Protein AF-A0A6A1K4Y4-F1 (afdb_monomer_lite)

Foldseek 3Di:
DDPPPPDDPDPPLLVLCCVQFRPVLSVLLVPFPDPVLNVLSSVLSVLSVVLVVLVVVVVVQCVVFPFDWDADPNDIDTFGFGDDPNDTCGPPPDPSVLVSLLSLLVSLLSLQCPDPDDDDPVNQCVVVDPDPDDDPVRVVVSVVVCCVVPVSLVSLLCLQQPQDDPVLLVVCLVFKFFDDPDQQQKDFLVRLVVSVVVSVPDDSNVSSSSVSNLSVVLNVPDDPVSSVASDADCDSDDRMDGGGHRMHGHNPDDVSVSSSSSSNSSSVVSSD

Secondary structure (DSSP, 8-state):
-----S--PPP-HHHHIIIII-HHHHHHHHT---HHHHHHHHHHHHHHHHHHHHHHHHHHHHHHSPPEEEEETTEEEEE---EETTEE-TT----HHHHHHHHHHHHHHHTT-S-S-PPPHHHHHHHH--SS---HHHHHHHHHHHHHHH-HHHHHHHIIIIIS-HHHHHHHHHHEEE--SS----EEHHHHHHHHHHHHTS-HHHHHHHHHHHHHHHHHT-STTTGGGTSPB--SSSSEE-TT-SEEE-TT--HHHHHHHHHHHHHHHHH-

Radius of gyration: 21.99 Å; chains: 1; bounding box: 65×51×57 Å

Structure (mmCIF, N/CA/C/O backbone):
data_AF-A0A6A1K4Y4-F1
#
_entry.id   AF-A0A6A1K4Y4-F1
#
loop_
_atom_site.group_PDB
_atom_site.id
_atom_site.type_symbol
_atom_site.label_atom_id
_atom_site.label_alt_id
_atom_site.label_comp_id
_atom_site.label_asym_id
_atom_site.label_entity_id
_atom_site.label_seq_id
_atom_site.pdbx_PDB_ins_code
_atom_site.Cartn_x
_atom_site.Cartn_y
_atom_site.Cartn_z
_atom_site.occupancy
_atom_site.B_iso_or_equiv
_atom_site.auth_seq_id
_atom_site.auth_comp_id
_atom_site.auth_asym_id
_atom_site.auth_atom_id
_atom_site.pdbx_PDB_model_num
ATOM 1 N N . MET A 1 1 ? -17.924 -29.728 -5.922 1.00 36.66 1 MET A N 1
ATOM 2 C CA . MET A 1 1 ? -16.722 -30.079 -6.710 1.00 36.66 1 MET A CA 1
ATOM 3 C C . MET A 1 1 ? -16.395 -28.882 -7.590 1.00 36.66 1 MET A C 1
ATOM 5 O O . MET A 1 1 ? -17.186 -28.575 -8.475 1.00 36.66 1 MET A O 1
ATOM 9 N N . TRP A 1 2 ? -15.325 -28.140 -7.282 1.00 45.28 2 TRP A N 1
ATOM 10 C CA . TRP A 1 2 ? -14.883 -27.027 -8.127 1.00 45.28 2 TRP A CA 1
ATOM 11 C C . TRP A 1 2 ? -14.472 -27.599 -9.483 1.00 45.28 2 TRP A C 1
ATOM 13 O O . TRP A 1 2 ? -13.549 -28.407 -9.561 1.00 45.28 2 TRP A O 1
ATOM 23 N N . LYS A 1 3 ? -15.191 -27.228 -10.544 1.00 47.25 3 LYS A N 1
ATOM 24 C CA . LYS A 1 3 ? -14.724 -27.479 -11.904 1.00 47.25 3 LYS A CA 1
ATOM 25 C C . LYS A 1 3 ? -13.627 -26.459 -12.148 1.00 47.25 3 LYS A C 1
ATOM 27 O O . LYS A 1 3 ? -13.930 -25.287 -12.346 1.00 47.25 3 LYS A O 1
ATOM 32 N N . ILE A 1 4 ? -12.372 -26.893 -12.057 1.00 51.09 4 ILE A N 1
ATOM 33 C CA . ILE A 1 4 ? -11.257 -26.088 -12.551 1.00 51.09 4 ILE A CA 1
ATOM 34 C C . ILE A 1 4 ? -11.590 -25.812 -14.021 1.00 51.09 4 ILE A C 1
ATOM 36 O O . ILE A 1 4 ? -11.812 -26.773 -14.764 1.00 51.09 4 ILE A O 1
ATOM 40 N N . PRO A 1 5 ? -11.759 -24.546 -14.427 1.00 54.75 5 PRO A N 1
ATOM 41 C CA . PRO A 1 5 ? -12.116 -24.247 -15.799 1.00 54.75 5 PRO A CA 1
ATOM 42 C C . PRO A 1 5 ? -11.031 -24.801 -16.724 1.00 54.75 5 PRO A C 1
ATOM 44 O O . PRO A 1 5 ? -9.840 -24.640 -16.465 1.00 54.75 5 PRO A O 1
ATOM 47 N N . ASN A 1 6 ? -11.452 -25.461 -17.806 1.00 53.12 6 ASN A N 1
ATOM 48 C CA . ASN A 1 6 ? -10.535 -26.057 -18.785 1.00 53.12 6 ASN A CA 1
ATOM 49 C C . ASN A 1 6 ? -9.633 -25.005 -19.457 1.00 53.12 6 ASN A C 1
ATOM 51 O O . ASN A 1 6 ? -8.596 -25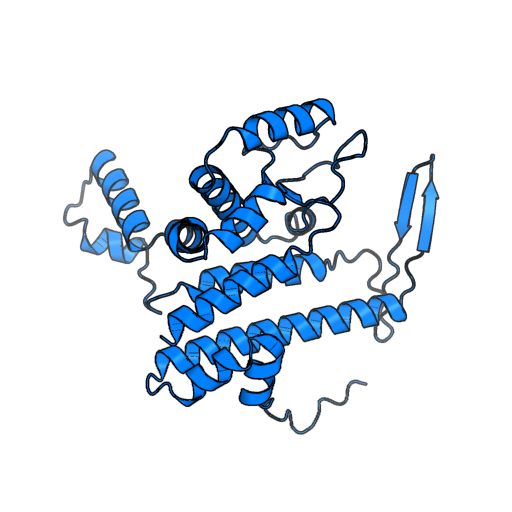.354 -20.010 1.00 53.12 6 ASN A O 1
ATOM 55 N N . PHE A 1 7 ? -10.030 -23.729 -19.394 1.00 48.19 7 PHE A N 1
ATOM 56 C CA . PHE A 1 7 ? -9.275 -22.583 -19.875 1.00 48.19 7 PHE A CA 1
ATOM 57 C C . PHE A 1 7 ? -9.424 -21.432 -18.880 1.00 48.19 7 PHE A C 1
ATOM 59 O O . PHE A 1 7 ? -10.540 -21.011 -18.575 1.00 48.19 7 PHE A O 1
ATOM 66 N N . VAL A 1 8 ? -8.300 -20.917 -18.388 1.00 56.94 8 VAL A N 1
ATOM 67 C CA . VAL A 1 8 ? -8.249 -19.610 -17.732 1.00 56.94 8 VAL A CA 1
ATOM 68 C C . VAL A 1 8 ? -7.992 -18.608 -18.849 1.00 56.94 8 VAL A C 1
ATOM 70 O O . VAL A 1 8 ? -6.911 -18.602 -19.433 1.00 56.94 8 VAL A O 1
ATOM 73 N N . VAL A 1 9 ? -9.007 -17.823 -19.211 1.00 55.84 9 VAL A N 1
ATOM 74 C CA . VAL A 1 9 ? -8.820 -16.716 -20.155 1.00 55.84 9 VAL A CA 1
ATOM 75 C C . VAL A 1 9 ? -7.896 -15.716 -19.473 1.00 55.84 9 VAL A C 1
ATOM 77 O O . VAL A 1 9 ? -8.152 -15.336 -18.332 1.00 55.84 9 VAL A O 1
ATOM 80 N N . THR A 1 10 ? -6.804 -15.334 -20.134 1.00 55.41 10 THR A N 1
ATOM 81 C CA . THR A 1 10 ? -5.959 -14.244 -19.644 1.00 55.41 10 THR A CA 1
ATOM 82 C C . THR A 1 10 ? -6.832 -12.990 -19.575 1.00 55.41 10 THR A C 1
ATOM 84 O O . THR A 1 10 ? -7.393 -12.626 -20.611 1.00 55.41 10 THR A O 1
ATOM 87 N N . PRO A 1 11 ? -7.007 -12.369 -18.394 1.00 70.31 11 PRO A N 1
ATOM 88 C CA . PRO A 1 11 ? -7.773 -11.136 -18.267 1.00 70.31 11 PRO A CA 1
ATOM 89 C C . PRO A 1 11 ? -7.292 -10.091 -19.276 1.00 70.31 11 PRO A C 1
ATOM 91 O O . PRO A 1 11 ? -6.104 -10.060 -19.627 1.00 70.31 11 PRO A O 1
ATOM 94 N N . ASN A 1 12 ? -8.210 -9.264 -19.779 1.00 87.69 12 ASN A N 1
ATOM 95 C CA . ASN A 1 12 ? -7.836 -8.181 -20.676 1.00 87.69 12 ASN A CA 1
ATOM 96 C C . ASN A 1 12 ? -7.063 -7.130 -19.871 1.00 87.69 12 ASN A C 1
ATOM 98 O O . ASN A 1 12 ? -7.646 -6.297 -19.182 1.00 87.69 12 ASN A O 1
ATOM 102 N N . LEU A 1 13 ? -5.734 -7.174 -19.984 1.00 91.31 13 LEU A N 1
ATOM 103 C CA . LEU A 1 13 ? -4.836 -6.287 -19.254 1.00 91.31 13 LEU A CA 1
ATOM 104 C C . LEU A 1 13 ? -5.174 -4.804 -19.466 1.00 91.31 13 LEU A C 1
ATOM 106 O O . LEU A 1 13 ? -5.001 -4.011 -18.547 1.00 91.31 13 LEU A O 1
ATOM 110 N N . GLU A 1 14 ? -5.634 -4.414 -20.655 1.00 94.69 14 GLU A N 1
ATOM 111 C CA . GLU A 1 14 ? -5.982 -3.021 -20.951 1.00 94.69 14 GLU A CA 1
ATOM 112 C C . GLU A 1 14 ? -7.244 -2.589 -20.194 1.00 94.69 14 GLU A C 1
ATOM 114 O O . GLU A 1 14 ? -7.244 -1.530 -19.562 1.00 94.69 14 GLU A O 1
ATOM 119 N N . GLU A 1 15 ? -8.271 -3.444 -20.169 1.00 94.06 15 GLU A N 1
ATOM 120 C CA . GLU A 1 15 ? -9.483 -3.227 -19.366 1.00 94.06 15 GLU A CA 1
ATOM 121 C C . GLU A 1 15 ? -9.156 -3.171 -17.869 1.00 94.06 15 GLU A C 1
ATOM 123 O O . GLU A 1 15 ? -9.665 -2.310 -17.149 1.00 94.06 15 GLU A O 1
ATOM 128 N N . ASP A 1 16 ? -8.263 -4.042 -17.393 1.00 94.38 16 ASP A N 1
ATOM 129 C CA . ASP A 1 16 ? -7.840 -4.045 -15.994 1.00 94.38 16 ASP A CA 1
ATOM 130 C C . ASP A 1 16 ? -7.022 -2.805 -15.634 1.00 94.38 16 ASP A C 1
ATOM 132 O O . ASP A 1 16 ? -7.209 -2.246 -14.553 1.00 94.38 16 ASP A O 1
ATOM 136 N N . ILE A 1 17 ? -6.155 -2.317 -16.527 1.00 96.44 17 ILE A N 1
ATOM 137 C CA . ILE A 1 17 ? -5.448 -1.048 -16.318 1.00 96.44 17 ILE A CA 1
ATOM 138 C C . ILE A 1 17 ? -6.453 0.105 -16.224 1.00 96.44 17 ILE A C 1
ATOM 140 O O . ILE A 1 17 ? -6.348 0.922 -15.307 1.00 96.44 17 ILE A O 1
ATOM 144 N N . GLU A 1 18 ? -7.436 0.182 -17.122 1.00 96.62 18 GLU A N 1
ATOM 145 C CA . GLU A 1 18 ? -8.442 1.248 -17.080 1.00 96.62 18 GLU A CA 1
ATOM 146 C C . GLU A 1 18 ? -9.271 1.202 -15.788 1.00 96.62 18 GLU A C 1
ATOM 148 O O . GLU A 1 18 ? -9.434 2.227 -15.118 1.00 96.62 18 GLU A O 1
ATOM 153 N N . ARG A 1 19 ? -9.744 0.009 -15.410 1.00 95.00 19 ARG A N 1
ATOM 154 C CA . ARG A 1 19 ? -10.597 -0.230 -14.238 1.00 95.00 19 ARG A CA 1
ATOM 155 C C . ARG A 1 19 ? -9.861 -0.034 -12.911 1.00 95.00 19 ARG A C 1
ATOM 157 O O . ARG A 1 19 ? -10.395 0.584 -11.984 1.00 95.00 19 ARG A O 1
ATOM 164 N N . LEU A 1 20 ? -8.660 -0.597 -12.779 1.00 94.81 20 LEU A N 1
ATOM 165 C CA . LEU A 1 20 ? -7.928 -0.653 -11.510 1.00 94.81 20 LEU A CA 1
ATOM 166 C C . LEU A 1 20 ? -7.008 0.547 -11.308 1.00 94.81 20 LEU A C 1
ATOM 168 O O . LEU A 1 20 ? -6.859 0.992 -10.168 1.00 94.81 20 LEU A O 1
ATOM 172 N N . LEU A 1 21 ? -6.412 1.076 -12.378 1.00 95.12 21 LEU A N 1
ATOM 173 C CA . LEU A 1 21 ? -5.488 2.203 -12.317 1.00 95.12 21 LEU A CA 1
ATOM 174 C C . LEU A 1 21 ? -6.191 3.487 -12.767 1.00 95.12 21 LEU A C 1
ATOM 176 O O . LEU A 1 21 ? -6.669 4.253 -11.933 1.00 95.12 21 LEU A O 1
ATOM 180 N N . SER A 1 22 ? -6.262 3.734 -14.071 1.00 96.94 22 SER A N 1
ATOM 181 C CA . SER A 1 22 ? -7.067 4.808 -14.661 1.00 96.94 22 SER A CA 1
ATOM 182 C C . SER A 1 22 ? -6.981 4.768 -16.183 1.00 96.94 22 SER A C 1
ATOM 184 O O . SER A 1 22 ? -6.008 4.267 -16.753 1.00 96.94 22 SER A O 1
ATOM 186 N N . LYS A 1 23 ? -7.935 5.427 -16.847 1.00 97.31 23 LYS A N 1
ATOM 187 C CA . LYS A 1 23 ? -7.868 5.690 -18.290 1.00 97.31 23 LYS A CA 1
ATOM 188 C C . LYS A 1 23 ? -6.581 6.417 -18.706 1.00 97.31 23 LYS A C 1
ATOM 190 O O . LYS A 1 23 ? -5.956 6.050 -19.692 1.00 97.31 23 LYS A O 1
ATOM 195 N N . LYS A 1 24 ? -6.137 7.401 -17.918 1.00 97.50 24 LYS A N 1
ATOM 196 C CA . LYS A 1 24 ? -4.888 8.135 -18.175 1.00 97.50 24 LYS A CA 1
ATOM 197 C C . LYS A 1 24 ? -3.665 7.211 -18.147 1.00 97.50 24 LYS A C 1
ATOM 199 O O . LYS A 1 24 ? -2.784 7.328 -18.992 1.00 97.50 24 LYS A O 1
ATOM 204 N N . ILE A 1 25 ? -3.603 6.279 -17.195 1.00 97.38 25 ILE A N 1
ATOM 205 C CA . ILE A 1 25 ? -2.506 5.304 -17.116 1.00 97.38 25 ILE A CA 1
ATOM 206 C C . ILE A 1 25 ? -2.566 4.317 -18.286 1.00 97.38 25 ILE A C 1
ATOM 208 O O . ILE A 1 25 ? -1.510 3.969 -18.809 1.00 97.38 25 ILE A O 1
ATOM 212 N N . LEU A 1 26 ? -3.759 3.912 -18.740 1.00 97.81 26 LEU A N 1
ATOM 213 C CA . LEU A 1 26 ? -3.906 3.105 -19.957 1.00 97.81 26 LEU A CA 1
ATOM 214 C C . LEU A 1 26 ? -3.336 3.834 -21.180 1.00 97.81 26 LEU A C 1
ATOM 216 O O . LEU A 1 26 ? -2.528 3.266 -21.909 1.00 97.81 26 LEU A O 1
ATOM 220 N N . GLU A 1 27 ? -3.692 5.103 -21.376 1.00 97.50 27 GLU A N 1
ATOM 221 C CA . GLU A 1 27 ? -3.175 5.917 -22.483 1.00 97.50 27 GLU A CA 1
ATOM 222 C C . GLU A 1 27 ? -1.641 6.028 -22.439 1.00 97.50 27 GLU A C 1
ATOM 224 O O . GLU A 1 27 ? -0.970 5.824 -23.451 1.00 97.50 27 GLU A O 1
ATOM 229 N N . LEU A 1 28 ? -1.064 6.286 -21.261 1.00 97.50 28 LEU A N 1
ATOM 230 C CA . LEU A 1 28 ? 0.390 6.305 -21.075 1.00 97.50 28 LEU A CA 1
ATOM 231 C C . LEU A 1 28 ? 1.029 4.930 -21.339 1.00 97.50 28 LEU A C 1
ATOM 233 O O . LEU A 1 28 ? 2.106 4.849 -21.924 1.00 97.50 28 LEU A O 1
ATOM 237 N N . TYR A 1 29 ? 0.369 3.846 -20.929 1.00 96.75 29 TYR A N 1
ATOM 238 C CA . TYR A 1 29 ? 0.845 2.476 -21.110 1.00 96.75 29 TYR A CA 1
ATOM 239 C C . TYR A 1 29 ? 0.885 2.068 -22.586 1.00 96.75 29 TYR A C 1
ATOM 241 O O . TYR A 1 29 ? 1.870 1.470 -23.023 1.00 96.75 29 TYR A O 1
ATOM 249 N N . LEU A 1 30 ? -0.153 2.413 -23.353 1.00 96.25 30 LEU A N 1
ATOM 250 C CA . LEU A 1 30 ? -0.245 2.125 -24.788 1.00 96.25 30 LEU A CA 1
ATOM 251 C C . LEU A 1 30 ? 0.804 2.892 -25.603 1.00 96.25 30 LEU A C 1
ATOM 253 O O . LEU A 1 30 ? 1.314 2.364 -26.587 1.00 96.25 30 LEU A O 1
ATOM 257 N N . ASN A 1 31 ? 1.165 4.099 -25.162 1.00 96.50 31 ASN A N 1
ATOM 258 C CA . ASN A 1 31 ? 2.186 4.935 -25.800 1.00 96.50 31 ASN A CA 1
ATOM 259 C C . ASN A 1 31 ? 3.624 4.630 -25.334 1.00 96.50 31 ASN A C 1
ATOM 261 O O . ASN A 1 31 ? 4.572 5.255 -25.807 1.00 96.50 31 ASN A O 1
ATOM 265 N N . CYS A 1 32 ? 3.814 3.705 -24.390 1.00 95.56 32 CYS A N 1
ATOM 266 C CA . CYS A 1 32 ? 5.126 3.395 -23.833 1.00 95.56 32 CYS A CA 1
ATOM 267 C C . CYS A 1 32 ? 5.855 2.334 -24.675 1.00 95.56 32 CYS A C 1
ATOM 269 O O . CYS A 1 32 ? 5.414 1.190 -24.769 1.00 95.56 32 CYS A O 1
ATOM 271 N N . GLU A 1 33 ? 7.014 2.674 -25.242 1.00 95.06 33 GLU A N 1
ATOM 272 C CA . GLU A 1 33 ? 7.854 1.712 -25.982 1.00 95.06 33 GLU A CA 1
ATOM 273 C C . GLU A 1 33 ? 8.778 0.885 -25.065 1.00 95.06 33 GLU A C 1
ATOM 275 O O . GLU A 1 33 ? 9.313 -0.149 -25.466 1.00 95.06 33 GLU A O 1
ATOM 280 N N . ASP A 1 34 ? 8.947 1.306 -23.809 1.00 93.81 34 ASP A N 1
ATOM 281 C CA . ASP A 1 34 ? 9.813 0.645 -22.835 1.00 93.81 34 ASP A CA 1
ATOM 282 C C . ASP A 1 34 ? 9.138 -0.614 -22.254 1.00 93.81 34 ASP A C 1
ATOM 284 O O . ASP A 1 34 ? 8.203 -0.564 -21.444 1.00 93.81 34 ASP A O 1
ATOM 288 N N . GLY A 1 35 ? 9.649 -1.778 -22.661 1.00 89.94 35 GLY A N 1
ATOM 289 C CA . GLY A 1 35 ? 9.151 -3.078 -22.220 1.00 89.94 35 GLY A CA 1
ATOM 290 C C . GLY A 1 35 ? 9.299 -3.333 -20.715 1.00 89.94 35 GLY A C 1
ATOM 291 O O . GLY A 1 35 ? 8.473 -4.044 -20.137 1.00 89.94 35 GLY A O 1
ATOM 292 N N . GLU A 1 36 ? 10.298 -2.757 -20.042 1.00 89.12 36 GLU A N 1
ATOM 293 C CA . GLU A 1 36 ? 10.462 -2.904 -18.592 1.00 89.12 36 GLU A CA 1
ATOM 294 C C . GLU A 1 36 ? 9.414 -2.090 -17.833 1.00 89.12 36 GLU A C 1
ATOM 296 O O . GLU A 1 36 ? 8.772 -2.623 -16.915 1.00 89.12 36 GLU A O 1
ATOM 301 N N . LYS A 1 37 ? 9.178 -0.838 -18.254 1.00 91.38 37 LYS A N 1
ATOM 302 C CA . LYS A 1 37 ? 8.097 0.008 -17.720 1.00 91.38 37 LYS A CA 1
ATOM 303 C C . LYS A 1 37 ? 6.739 -0.670 -17.906 1.00 91.38 37 LYS A C 1
ATOM 305 O O . LYS A 1 37 ? 5.990 -0.818 -16.937 1.00 91.38 37 LYS A O 1
ATOM 310 N N . ARG A 1 38 ? 6.448 -1.197 -19.101 1.00 92.12 38 ARG A N 1
ATOM 311 C CA . ARG A 1 38 ? 5.198 -1.934 -19.368 1.00 92.12 38 ARG A CA 1
ATOM 312 C C . ARG A 1 38 ? 5.053 -3.195 -18.518 1.00 92.12 38 ARG A C 1
ATOM 314 O O . ARG A 1 38 ? 3.998 -3.418 -17.926 1.00 92.12 38 ARG A O 1
ATOM 321 N N . ASN A 1 39 ? 6.108 -4.000 -18.389 1.00 89.62 39 ASN A N 1
ATOM 322 C CA . ASN A 1 39 ? 6.096 -5.190 -17.530 1.00 89.62 39 ASN A CA 1
ATOM 323 C C . ASN A 1 39 ? 5.887 -4.842 -16.048 1.00 89.62 39 ASN A C 1
ATOM 325 O O . ASN A 1 39 ? 5.346 -5.641 -15.280 1.00 89.62 39 ASN A O 1
ATOM 329 N N . ARG A 1 40 ? 6.340 -3.665 -15.613 1.00 89.62 40 ARG A N 1
ATOM 330 C CA . ARG A 1 40 ? 6.106 -3.173 -14.257 1.00 89.62 40 ARG A CA 1
ATOM 331 C C . ARG A 1 40 ? 4.645 -2.800 -14.032 1.00 89.62 40 ARG A C 1
ATOM 333 O O . ARG A 1 40 ? 4.085 -3.257 -13.041 1.00 89.62 40 ARG A O 1
ATOM 340 N N . ILE A 1 41 ? 4.040 -2.043 -14.947 1.00 93.31 41 ILE A N 1
ATOM 341 C CA . ILE A 1 41 ? 2.611 -1.710 -14.876 1.00 93.31 41 ILE A CA 1
ATOM 342 C C . ILE A 1 41 ? 1.765 -2.981 -14.896 1.00 93.31 41 ILE A C 1
ATOM 344 O O . ILE A 1 41 ? 0.924 -3.136 -14.020 1.00 93.31 41 ILE A O 1
ATOM 348 N N . ARG A 1 42 ? 2.072 -3.945 -15.778 1.00 91.81 42 ARG A N 1
ATOM 349 C CA . ARG A 1 42 ? 1.385 -5.248 -15.803 1.00 91.81 42 ARG A CA 1
ATOM 350 C C . ARG A 1 42 ? 1.369 -5.922 -14.429 1.00 91.81 42 ARG A C 1
ATOM 352 O O . ARG A 1 42 ? 0.304 -6.278 -13.946 1.00 91.81 42 ARG A O 1
ATOM 359 N N . ARG A 1 43 ? 2.530 -6.047 -13.776 1.00 90.25 43 ARG A N 1
ATOM 360 C CA . ARG A 1 43 ? 2.628 -6.672 -12.444 1.00 90.25 43 ARG A CA 1
ATOM 361 C C . ARG A 1 43 ? 1.833 -5.919 -11.379 1.00 90.25 43 ARG A C 1
ATOM 363 O O . ARG A 1 43 ? 1.216 -6.547 -10.530 1.00 90.25 43 ARG A O 1
ATOM 370 N N . ILE A 1 44 ? 1.855 -4.585 -11.412 1.00 93.19 44 ILE A N 1
ATOM 371 C CA . ILE A 1 44 ? 1.056 -3.762 -10.494 1.00 93.19 44 ILE A CA 1
ATOM 372 C C . ILE A 1 44 ? -0.437 -4.042 -10.708 1.00 93.19 44 ILE A C 1
ATOM 374 O O . ILE A 1 44 ? -1.146 -4.282 -9.733 1.00 93.19 44 ILE A O 1
ATOM 378 N N . THR A 1 45 ? -0.894 -4.071 -11.962 1.00 93.88 45 THR A N 1
ATOM 379 C CA . THR A 1 45 ? -2.286 -4.372 -12.318 1.00 93.88 45 THR A CA 1
ATOM 380 C C . THR A 1 45 ? -2.698 -5.771 -11.863 1.00 93.88 45 THR A C 1
ATOM 382 O O . THR A 1 45 ? -3.705 -5.900 -11.180 1.00 93.88 45 THR A O 1
ATOM 385 N N . GLU A 1 46 ? -1.892 -6.799 -12.139 1.00 91.00 46 GLU A N 1
ATOM 386 C CA . GLU A 1 46 ? -2.148 -8.184 -11.704 1.00 91.00 46 GLU A CA 1
ATOM 387 C C . GLU A 1 46 ? -2.269 -8.296 -10.171 1.00 91.00 46 GLU A C 1
ATOM 389 O O . GLU A 1 46 ? -3.127 -9.008 -9.650 1.00 91.00 46 GLU A O 1
ATOM 394 N N . MET A 1 47 ? -1.432 -7.570 -9.418 1.00 91.56 47 MET A N 1
ATOM 395 C CA . MET A 1 47 ? -1.513 -7.554 -7.952 1.00 91.56 47 MET A CA 1
ATOM 396 C C . MET A 1 47 ? -2.753 -6.810 -7.437 1.00 91.56 47 MET A C 1
ATOM 398 O O . MET A 1 47 ? -3.323 -7.220 -6.426 1.00 91.56 47 MET A O 1
ATOM 402 N N . LEU A 1 48 ? -3.174 -5.730 -8.103 1.00 93.56 48 LEU A N 1
ATOM 403 C CA . LEU A 1 48 ? -4.418 -5.024 -7.778 1.00 93.56 48 LEU A CA 1
ATOM 404 C C . LEU A 1 48 ? -5.654 -5.867 -8.106 1.00 93.56 48 LEU A C 1
ATOM 406 O O . LEU A 1 48 ? -6.615 -5.847 -7.340 1.00 93.56 48 LEU A O 1
ATOM 410 N N . ASP A 1 49 ? -5.616 -6.634 -9.191 1.00 92.50 49 ASP A N 1
ATOM 411 C CA . ASP A 1 49 ? -6.703 -7.531 -9.577 1.00 92.50 49 ASP A CA 1
ATOM 412 C C . ASP A 1 49 ? -6.889 -8.659 -8.551 1.00 92.50 49 ASP A C 1
ATOM 414 O O . ASP A 1 49 ? -7.995 -8.916 -8.072 1.00 92.50 49 ASP A O 1
ATOM 418 N N . LEU A 1 50 ? -5.782 -9.245 -8.076 1.00 91.31 50 LEU A N 1
ATOM 419 C CA . LEU A 1 50 ? -5.812 -10.185 -6.955 1.00 91.31 50 LEU A CA 1
ATOM 420 C C . LEU A 1 50 ? -6.454 -9.569 -5.701 1.00 91.31 50 LEU A C 1
ATOM 422 O O . LEU A 1 50 ? -7.232 -10.235 -5.016 1.00 91.31 50 LEU A O 1
ATOM 426 N N . ILE A 1 51 ? -6.134 -8.312 -5.381 1.00 92.81 51 ILE A N 1
ATOM 427 C CA . ILE A 1 51 ? -6.740 -7.611 -4.242 1.00 92.81 51 ILE A CA 1
ATOM 428 C C . ILE A 1 51 ? -8.257 -7.471 -4.427 1.00 92.81 51 ILE A C 1
ATOM 430 O O . ILE A 1 51 ? -9.002 -7.724 -3.480 1.00 92.81 51 ILE A O 1
ATOM 434 N N . ASP A 1 52 ? -8.717 -7.095 -5.619 1.00 91.12 52 ASP A N 1
ATOM 435 C CA . ASP A 1 52 ? -10.143 -6.950 -5.928 1.00 91.12 52 ASP A CA 1
ATOM 436 C C . ASP A 1 52 ? -10.886 -8.289 -5.771 1.00 91.12 52 ASP A C 1
ATOM 438 O O . ASP A 1 52 ? -11.926 -8.374 -5.112 1.00 91.12 52 ASP A O 1
ATOM 442 N N . HIS A 1 53 ? -10.287 -9.382 -6.250 1.00 89.69 53 HIS A N 1
ATOM 443 C CA . HIS A 1 53 ? -10.796 -10.734 -6.026 1.00 89.69 53 HIS A CA 1
ATOM 444 C C . HIS A 1 53 ? -10.847 -11.128 -4.544 1.00 89.69 53 HIS A C 1
ATOM 446 O O . HIS A 1 53 ? -11.828 -11.738 -4.111 1.00 89.69 53 HIS A O 1
ATOM 452 N N . LEU A 1 54 ? -9.838 -10.769 -3.745 1.00 90.25 54 LEU A N 1
ATOM 453 C CA . LEU A 1 54 ? -9.835 -11.024 -2.300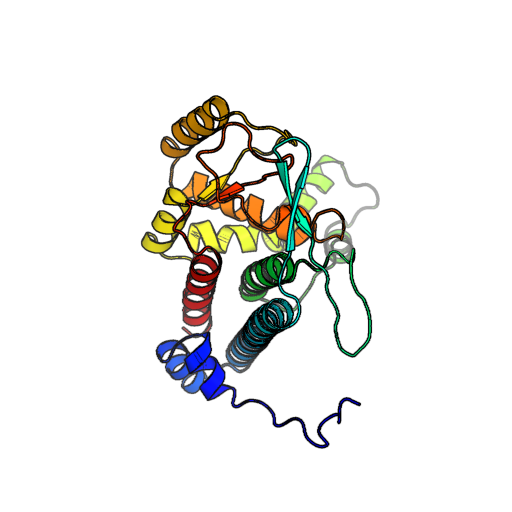 1.00 90.25 54 LEU A CA 1
ATOM 454 C C . LEU A 1 54 ? -10.939 -10.242 -1.578 1.00 90.25 54 LEU A C 1
ATOM 456 O O . LEU A 1 54 ? -11.590 -10.788 -0.685 1.00 90.25 54 LEU A O 1
ATOM 460 N N . LEU A 1 55 ? -11.187 -8.991 -1.973 1.00 88.25 55 LEU A N 1
ATOM 461 C CA . LEU A 1 55 ? -12.272 -8.177 -1.423 1.00 88.25 55 LEU A CA 1
ATOM 462 C C . LEU A 1 55 ? -13.646 -8.763 -1.775 1.00 88.25 55 LEU A C 1
ATOM 464 O O . LEU A 1 55 ? -14.488 -8.914 -0.885 1.00 88.25 55 LEU A O 1
ATOM 468 N N . HIS A 1 56 ? -13.853 -9.178 -3.028 1.00 88.31 56 HIS A N 1
ATOM 469 C CA . HIS A 1 56 ? -15.069 -9.882 -3.442 1.00 88.31 56 HIS A CA 1
ATOM 470 C C . HIS A 1 56 ? -15.261 -11.197 -2.683 1.00 88.31 56 HIS A C 1
ATOM 472 O O . HIS A 1 56 ? -16.361 -11.487 -2.209 1.00 88.31 56 HIS A O 1
ATOM 478 N N . PHE A 1 57 ? -14.192 -11.976 -2.517 1.00 85.88 57 PHE A N 1
ATOM 479 C CA . PHE A 1 57 ? -14.236 -13.227 -1.770 1.00 85.88 57 PHE A CA 1
ATOM 480 C C . PHE A 1 57 ? -14.573 -13.001 -0.291 1.00 85.88 57 PHE A C 1
ATOM 482 O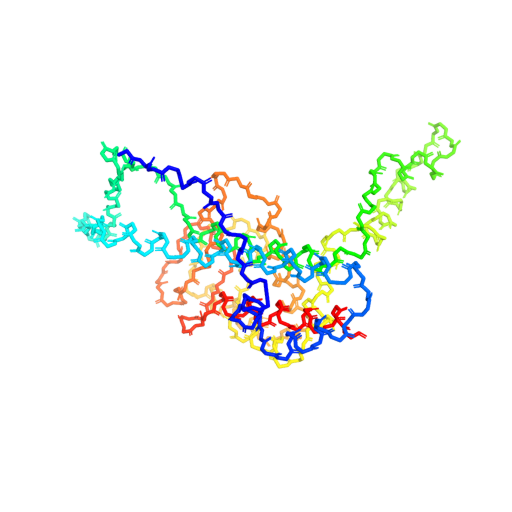 O . PHE A 1 57 ? -15.403 -13.721 0.260 1.00 85.88 57 PHE A O 1
ATOM 489 N N . SER A 1 58 ? -14.009 -11.964 0.334 1.00 83.38 58 SER A N 1
ATOM 490 C CA . SER A 1 58 ? -14.355 -11.555 1.701 1.00 83.38 58 SER A CA 1
ATOM 491 C C . SER A 1 58 ? -15.844 -11.214 1.832 1.00 83.38 58 SER A C 1
ATOM 493 O O . SER A 1 58 ? -16.534 -11.741 2.707 1.00 83.38 58 SER A O 1
ATOM 495 N N . GLY A 1 59 ? -16.381 -10.411 0.905 1.00 83.06 59 GLY A N 1
ATOM 496 C CA . GLY A 1 59 ? -17.810 -10.089 0.861 1.00 83.06 59 GLY A CA 1
ATOM 497 C C . GLY A 1 59 ? -18.692 -11.328 0.679 1.00 83.06 59 GLY A C 1
ATOM 498 O O . GLY A 1 59 ? -19.705 -11.479 1.366 1.00 83.06 59 GLY A O 1
ATOM 499 N N . TYR A 1 60 ? -18.280 -12.253 -0.190 1.00 85.00 60 TYR A N 1
ATOM 500 C CA . TYR A 1 60 ? -18.968 -13.527 -0.381 1.00 85.00 60 TYR A CA 1
ATOM 501 C C . TYR A 1 60 ? -18.976 -14.367 0.901 1.00 85.00 60 TYR A C 1
ATOM 503 O O . TYR A 1 60 ? -20.045 -14.824 1.310 1.00 85.00 60 TYR A O 1
ATOM 511 N N . LEU A 1 61 ? -17.830 -14.517 1.575 1.00 80.38 61 LEU A N 1
ATOM 512 C CA . LEU A 1 61 ? -17.738 -15.246 2.841 1.00 80.38 61 LEU A CA 1
ATOM 513 C C . LEU A 1 61 ? -18.681 -14.662 3.896 1.00 80.38 61 LEU A C 1
ATOM 515 O O . LEU A 1 61 ? -19.413 -15.428 4.512 1.00 80.38 61 LEU A O 1
ATOM 519 N N . ILE A 1 62 ? -18.732 -13.336 4.052 1.00 79.12 62 ILE A N 1
ATOM 520 C CA . ILE A 1 62 ? -19.657 -12.657 4.979 1.00 79.12 62 ILE A CA 1
ATOM 521 C C . ILE A 1 62 ? -21.123 -12.919 4.602 1.00 79.12 62 ILE A C 1
ATOM 523 O O . ILE A 1 62 ? -21.977 -13.086 5.474 1.00 79.12 62 ILE A O 1
ATOM 527 N N . SER A 1 63 ? -21.437 -12.961 3.304 1.00 82.19 63 SER A N 1
ATOM 528 C CA . SER A 1 63 ? -22.811 -13.169 2.833 1.00 82.19 63 SER A CA 1
ATOM 529 C C . SER A 1 63 ? -23.359 -14.561 3.173 1.00 82.19 63 SER A C 1
ATOM 531 O O . SER A 1 63 ? -24.546 -14.689 3.485 1.00 82.19 63 SER A O 1
ATOM 533 N N . ILE A 1 64 ? -22.499 -15.588 3.156 1.00 83.50 64 ILE A N 1
ATOM 534 C CA . ILE A 1 64 ? -22.872 -16.976 3.471 1.00 83.50 64 ILE A CA 1
ATOM 535 C C . ILE A 1 64 ? -22.682 -17.309 4.958 1.00 83.50 64 ILE A C 1
ATOM 537 O O . ILE A 1 64 ? -23.413 -18.136 5.497 1.00 83.50 64 ILE A O 1
ATOM 541 N N . ASN A 1 65 ? -21.751 -16.628 5.628 1.00 76.50 65 ASN A N 1
ATOM 542 C CA . ASN A 1 65 ? -21.423 -16.783 7.040 1.00 76.50 65 ASN A CA 1
ATOM 543 C C . ASN A 1 65 ? -21.809 -15.504 7.777 1.00 76.50 65 ASN A C 1
ATOM 545 O O . ASN A 1 65 ? -20.972 -14.638 8.020 1.00 76.50 65 ASN A O 1
ATOM 549 N N . LYS A 1 66 ? -23.101 -15.348 8.091 1.00 69.44 66 LYS A N 1
ATOM 550 C CA . LYS A 1 66 ? -23.586 -14.159 8.805 1.00 69.44 66 LYS A CA 1
ATOM 551 C C . LYS A 1 66 ? -22.896 -14.080 10.175 1.00 69.44 66 LYS A C 1
ATOM 553 O O . LYS A 1 66 ? -23.148 -14.962 11.000 1.00 69.44 66 LYS A O 1
ATOM 558 N N . PRO A 1 67 ? -22.089 -13.038 10.453 1.00 67.88 67 PRO A N 1
ATOM 559 C CA . PRO A 1 67 ? -21.427 -12.904 11.744 1.00 67.88 67 PRO A CA 1
ATOM 560 C C . PRO A 1 67 ? -22.474 -12.842 12.855 1.00 67.88 67 PRO A C 1
ATOM 562 O O . PRO A 1 67 ? -23.432 -12.064 12.767 1.00 67.88 67 PRO A O 1
ATOM 565 N N . THR A 1 68 ? -22.317 -13.650 13.902 1.00 70.44 68 THR A N 1
ATOM 566 C CA . THR A 1 68 ? -23.229 -13.600 15.051 1.00 70.44 68 THR A CA 1
ATOM 567 C C . THR A 1 68 ? -22.638 -12.719 16.143 1.00 70.44 68 THR A C 1
ATOM 569 O O . THR A 1 68 ? -21.440 -12.735 16.412 1.00 70.44 68 THR A O 1
ATOM 572 N N . LYS A 1 69 ? -23.478 -11.882 16.762 1.00 76.88 69 LYS A N 1
ATOM 573 C CA . LYS A 1 69 ? -23.071 -11.040 17.891 1.00 76.88 69 LYS A CA 1
ATOM 574 C C . LYS A 1 69 ? -23.437 -11.743 19.185 1.00 76.88 69 LYS A C 1
ATOM 576 O O . LYS A 1 69 ? -24.610 -12.028 19.419 1.00 76.88 69 LYS A O 1
ATOM 581 N N . ARG A 1 70 ? -22.456 -11.946 20.055 1.00 73.81 70 ARG A N 1
ATOM 582 C CA . ARG A 1 70 ? -22.658 -12.469 21.404 1.00 73.81 70 ARG A CA 1
ATOM 583 C C . ARG A 1 70 ? -22.306 -11.408 22.431 1.00 73.81 70 ARG A C 1
ATOM 585 O O . ARG A 1 70 ? -21.237 -10.816 22.380 1.00 73.81 70 ARG A O 1
ATOM 592 N N . VAL A 1 71 ? -23.186 -11.183 23.401 1.00 79.62 71 VAL A N 1
ATOM 593 C CA . VAL A 1 71 ? -22.907 -10.289 24.532 1.00 79.62 71 VAL A CA 1
ATOM 594 C C . VAL A 1 71 ? -22.509 -11.133 25.737 1.00 79.62 71 VAL A C 1
ATOM 596 O O . VAL A 1 71 ? -23.263 -12.009 26.153 1.00 79.62 71 VAL A O 1
ATOM 599 N N . LYS A 1 72 ? -21.329 -10.882 26.309 1.00 78.06 72 LYS A N 1
ATOM 600 C CA . LYS A 1 72 ? -20.864 -11.537 27.541 1.00 78.06 72 LYS A CA 1
ATOM 601 C C . LYS A 1 72 ? -20.220 -10.498 28.455 1.00 78.06 72 LYS A C 1
ATOM 603 O O . LYS A 1 72 ? -19.311 -9.789 28.039 1.00 78.06 72 LYS A O 1
ATOM 608 N N . ASN A 1 73 ? -20.699 -10.395 29.696 1.00 83.25 73 ASN A N 1
ATOM 609 C CA . ASN A 1 73 ? -20.234 -9.417 30.694 1.00 83.25 73 ASN A CA 1
ATOM 610 C C . ASN A 1 73 ? -20.245 -7.960 30.181 1.00 83.25 73 ASN A C 1
ATOM 612 O O . ASN A 1 73 ? -19.282 -7.224 30.378 1.00 83.25 73 ASN A O 1
ATOM 616 N N . GLY A 1 74 ? -21.293 -7.563 29.451 1.00 75.31 74 GLY A N 1
ATOM 617 C CA . GLY A 1 74 ? -21.405 -6.220 28.862 1.00 75.31 74 GLY A CA 1
ATOM 618 C C . GLY A 1 74 ? -20.486 -5.955 27.660 1.00 75.31 74 GLY A C 1
ATOM 619 O O . GLY A 1 74 ? -20.560 -4.883 27.070 1.00 75.31 74 GLY A O 1
ATOM 620 N N . LYS A 1 75 ? -19.650 -6.921 27.257 1.00 63.25 75 LYS A N 1
ATOM 621 C CA . LYS A 1 75 ? -18.803 -6.838 26.060 1.00 63.25 75 LYS A CA 1
ATOM 622 C C . LYS A 1 75 ? -19.476 -7.549 24.888 1.00 63.25 75 LYS A C 1
ATOM 624 O O . LYS A 1 75 ? -20.011 -8.646 25.052 1.00 63.25 75 LYS A O 1
ATOM 629 N N . ILE A 1 76 ? -19.450 -6.919 23.714 1.00 68.81 76 ILE A N 1
ATOM 630 C CA . ILE A 1 76 ? -19.938 -7.501 22.457 1.00 68.81 76 ILE A CA 1
ATOM 631 C C . ILE A 1 76 ? -18.773 -8.237 21.791 1.00 68.81 76 ILE A C 1
ATOM 633 O O . ILE A 1 76 ? -17.731 -7.644 21.528 1.00 68.81 76 ILE A O 1
ATOM 637 N N . TYR A 1 77 ? -18.970 -9.518 21.515 1.00 66.12 77 TYR A N 1
ATOM 638 C CA . TYR A 1 77 ? -18.090 -10.385 20.743 1.00 66.12 77 TYR A CA 1
ATOM 639 C C . TYR A 1 77 ? -18.747 -10.646 19.387 1.00 66.12 77 TYR A C 1
ATOM 641 O O . TYR A 1 77 ? -19.964 -10.828 19.314 1.00 66.12 77 TYR A O 1
ATOM 649 N N . ILE A 1 78 ? -17.953 -10.635 18.320 1.00 67.12 78 ILE A N 1
ATOM 650 C CA . ILE A 1 78 ? -18.381 -11.088 16.997 1.00 67.12 78 ILE A CA 1
ATOM 651 C C . ILE A 1 78 ? -17.826 -12.502 16.851 1.00 67.12 78 ILE A C 1
ATOM 653 O O . ILE A 1 78 ? -16.612 -12.687 16.875 1.00 67.12 78 ILE A O 1
ATOM 657 N N . ASP A 1 79 ? -18.716 -13.488 16.807 1.00 66.12 79 ASP A N 1
ATOM 658 C CA . ASP A 1 79 ? -18.358 -14.883 16.593 1.00 66.12 79 ASP A CA 1
ATOM 659 C C . ASP A 1 79 ? -18.457 -15.148 15.073 1.00 66.12 79 ASP A C 1
ATOM 661 O O . ASP A 1 79 ? -19.553 -15.261 14.506 1.00 66.12 79 ASP A O 1
ATOM 665 N N . ASP A 1 80 ? -17.300 -15.192 14.406 1.00 66.06 80 ASP A N 1
ATOM 666 C CA . ASP A 1 80 ? -17.188 -15.496 12.977 1.00 66.06 80 ASP A CA 1
ATOM 667 C C . ASP A 1 80 ? -17.242 -17.017 12.775 1.00 66.06 80 ASP A C 1
ATOM 669 O O . ASP A 1 80 ? -16.240 -17.729 12.884 1.00 66.06 80 ASP A O 1
ATOM 673 N N . HIS A 1 81 ? -18.442 -17.538 12.518 1.00 71.69 81 HIS A N 1
ATOM 674 C CA . HIS A 1 81 ? -18.637 -18.940 12.156 1.00 71.69 81 HIS A CA 1
ATOM 675 C C . HIS A 1 81 ? -18.430 -19.091 10.648 1.00 71.69 81 HIS A C 1
ATOM 677 O O . HIS A 1 81 ? -19.351 -18.846 9.873 1.00 71.69 81 HIS A O 1
ATOM 683 N N . ILE A 1 82 ? -17.210 -19.421 10.221 1.00 74.44 82 ILE A N 1
ATOM 684 C CA . ILE A 1 82 ? -16.863 -19.491 8.797 1.00 74.44 82 ILE A CA 1
ATOM 685 C C . ILE A 1 82 ? -17.019 -20.927 8.309 1.00 74.44 82 ILE A C 1
ATOM 687 O O . ILE A 1 82 ? -16.155 -21.761 8.531 1.00 74.44 82 ILE A O 1
ATOM 691 N N . SER A 1 83 ? -18.088 -21.208 7.577 1.00 77.56 83 SER A N 1
ATOM 692 C CA . SER A 1 83 ? -18.249 -22.431 6.797 1.00 77.56 83 SER A CA 1
ATOM 693 C C . SER A 1 83 ? -18.044 -22.146 5.310 1.00 77.56 83 SER A C 1
ATOM 695 O O . SER A 1 83 ? -18.635 -21.226 4.740 1.00 77.56 83 SER A O 1
ATOM 697 N N . PHE A 1 84 ? -17.211 -22.940 4.642 1.00 81.38 84 PHE A N 1
ATOM 698 C CA . PHE A 1 84 ? -17.002 -22.830 3.200 1.00 81.38 84 PHE A CA 1
ATOM 699 C C . PHE A 1 84 ? -16.790 -24.208 2.576 1.00 81.38 84 PHE A C 1
ATOM 701 O O . PHE A 1 84 ? -15.995 -25.012 3.052 1.00 81.38 84 PHE A O 1
ATOM 708 N N . ASN A 1 85 ? -17.523 -24.488 1.493 1.00 81.31 85 ASN A N 1
ATOM 709 C CA . ASN A 1 85 ? -17.438 -25.748 0.746 1.00 81.31 85 ASN A CA 1
ATOM 710 C C . ASN A 1 85 ? -17.594 -27.015 1.624 1.00 81.31 85 ASN A C 1
ATOM 712 O O . ASN A 1 85 ? -16.923 -28.017 1.401 1.00 81.31 85 ASN A O 1
ATOM 716 N N . GLY A 1 86 ? -18.475 -26.967 2.630 1.00 79.25 86 GLY A N 1
ATOM 717 C CA . GLY A 1 86 ? -18.726 -28.093 3.540 1.00 79.25 86 GLY A CA 1
ATOM 718 C C . GLY A 1 86 ? -17.665 -28.294 4.628 1.00 79.25 86 GLY A C 1
ATOM 719 O O . GLY A 1 86 ? -17.750 -29.265 5.374 1.00 79.25 86 GLY A O 1
ATOM 720 N N . HIS A 1 87 ? -16.693 -27.388 4.732 1.00 79.00 87 HIS A N 1
ATOM 721 C CA . HIS A 1 87 ? -15.694 -27.372 5.794 1.00 79.00 87 HIS A CA 1
ATOM 722 C C . HIS A 1 87 ? -15.960 -26.218 6.762 1.00 79.00 87 HIS A C 1
ATOM 724 O O . HIS A 1 87 ? -16.317 -25.118 6.334 1.00 79.00 87 HIS A O 1
ATOM 730 N N . ASP A 1 88 ? -15.771 -26.486 8.053 1.00 77.94 88 ASP A N 1
ATOM 731 C CA . ASP A 1 88 ? -15.830 -25.493 9.124 1.00 77.94 88 ASP A CA 1
ATOM 732 C C . ASP A 1 88 ? -14.420 -24.940 9.388 1.00 77.94 88 ASP A C 1
ATOM 734 O O . ASP A 1 88 ? -13.491 -25.685 9.702 1.00 77.94 88 ASP A O 1
ATOM 738 N N . TYR A 1 89 ? -14.276 -23.630 9.224 1.00 73.62 89 TYR A N 1
ATOM 739 C CA . TYR A 1 89 ? -13.080 -22.827 9.478 1.00 73.62 89 TYR A CA 1
ATOM 740 C C . TYR A 1 89 ? -13.274 -21.899 10.685 1.00 73.62 89 TYR A C 1
ATOM 742 O O . TYR A 1 89 ? -12.560 -20.907 10.842 1.00 73.62 89 TYR A O 1
ATOM 750 N N . SER A 1 90 ? -14.250 -22.180 11.545 1.00 69.62 90 SER A N 1
ATOM 751 C CA . SER A 1 90 ? -14.457 -21.429 12.780 1.00 69.62 90 SER A CA 1
ATOM 752 C C . SER A 1 90 ? -13.211 -21.450 13.655 1.00 69.62 90 SER A C 1
ATOM 754 O O . SER A 1 90 ? -12.613 -22.495 13.903 1.00 69.62 90 SER A O 1
ATOM 756 N N . GLY A 1 91 ? -12.809 -20.273 14.132 1.00 58.72 91 GLY A N 1
ATOM 757 C CA . GLY A 1 91 ? -11.568 -20.108 14.888 1.00 58.72 91 GLY A CA 1
ATOM 758 C C . GLY A 1 91 ? -10.302 -20.026 14.029 1.00 58.72 91 GLY A C 1
ATOM 759 O O . GLY A 1 91 ? -9.234 -19.765 14.580 1.00 58.72 91 GLY A O 1
ATOM 760 N N . CYS A 1 92 ? -10.384 -20.184 12.701 1.00 59.50 92 CYS A N 1
ATOM 761 C CA . CYS A 1 92 ? -9.287 -19.787 11.829 1.00 59.50 92 CYS A CA 1
ATOM 762 C C . CYS A 1 92 ? -9.235 -18.261 11.709 1.00 59.50 92 CYS A C 1
ATOM 764 O O . CYS A 1 92 ? -10.175 -17.612 11.255 1.00 59.50 92 CYS A O 1
ATOM 766 N N . GLU A 1 93 ? -8.093 -17.687 12.070 1.00 55.34 93 GLU A N 1
ATOM 767 C CA . GLU A 1 93 ? -7.836 -16.255 11.943 1.00 55.34 93 GLU A CA 1
ATOM 768 C C . GLU A 1 93 ? -7.426 -15.908 10.510 1.00 55.34 93 GLU A C 1
ATOM 770 O O . GLU A 1 93 ? -6.244 -15.757 10.197 1.00 55.34 93 GLU A O 1
ATOM 775 N N . TYR A 1 94 ? -8.408 -15.807 9.617 1.00 61.53 94 TYR A N 1
ATOM 776 C CA . TYR A 1 94 ? -8.202 -15.291 8.267 1.00 61.53 94 TYR A CA 1
ATOM 777 C C . TYR A 1 94 ? -8.609 -13.824 8.209 1.00 61.53 94 TYR A C 1
ATOM 779 O O . TYR A 1 94 ? -9.750 -13.490 7.903 1.00 61.53 94 TYR A O 1
ATOM 787 N N . ASP A 1 95 ? -7.659 -12.931 8.475 1.00 71.94 95 ASP A N 1
ATOM 788 C CA . ASP A 1 95 ? -7.870 -11.505 8.247 1.00 71.94 95 ASP A CA 1
ATOM 789 C C . ASP A 1 95 ? -7.537 -11.160 6.785 1.00 71.94 95 ASP A C 1
ATOM 791 O O . ASP A 1 95 ? -6.437 -10.708 6.451 1.00 71.94 95 ASP A O 1
ATOM 795 N N . ILE A 1 96 ? -8.499 -11.423 5.888 1.00 78.56 96 ILE A N 1
ATOM 796 C CA . ILE A 1 96 ? -8.396 -11.042 4.467 1.00 78.56 96 ILE A CA 1
ATOM 797 C C . ILE A 1 96 ? -8.147 -9.531 4.347 1.00 78.56 96 ILE A C 1
ATOM 799 O O . ILE A 1 96 ? -7.399 -9.105 3.470 1.00 78.56 96 ILE A O 1
ATOM 803 N N . GLY A 1 97 ? -8.707 -8.723 5.254 1.00 79.19 97 GLY A N 1
ATOM 804 C CA . GLY A 1 97 ? -8.470 -7.283 5.300 1.00 79.19 97 GLY A CA 1
ATOM 805 C C . GLY A 1 97 ? -6.994 -6.960 5.514 1.00 79.19 97 GLY A C 1
ATOM 806 O O . GLY A 1 97 ? -6.408 -6.205 4.740 1.00 79.19 97 GLY A O 1
ATOM 807 N N . ALA A 1 98 ? -6.358 -7.572 6.509 1.00 79.62 98 ALA A N 1
ATOM 808 C CA . ALA A 1 98 ? -4.931 -7.400 6.764 1.00 79.62 98 ALA A CA 1
ATOM 809 C C . ALA A 1 98 ? -4.047 -7.880 5.599 1.00 79.62 98 ALA A C 1
ATOM 811 O O . ALA A 1 98 ? -3.047 -7.226 5.291 1.00 79.62 98 ALA A O 1
ATOM 812 N N . LEU A 1 99 ? -4.420 -8.969 4.914 1.00 83.75 99 LEU A N 1
ATOM 813 C CA . LEU A 1 99 ? -3.740 -9.404 3.688 1.00 83.75 99 LEU A CA 1
ATOM 814 C C . LEU A 1 99 ? -3.881 -8.362 2.568 1.00 83.75 99 LEU A C 1
ATOM 816 O O . LEU A 1 99 ? -2.889 -8.023 1.926 1.00 83.75 99 LEU A O 1
ATOM 820 N N . VAL A 1 100 ? -5.077 -7.805 2.360 1.00 88.56 100 VAL A N 1
ATOM 821 C CA . VAL A 1 100 ? -5.310 -6.722 1.390 1.00 88.56 100 VAL A CA 1
ATOM 822 C C . VAL A 1 100 ? -4.438 -5.506 1.718 1.00 88.56 100 VAL A C 1
ATOM 824 O O . VAL A 1 100 ? -3.740 -4.996 0.842 1.00 88.56 100 VAL A O 1
ATOM 827 N N . TYR A 1 101 ? -4.397 -5.085 2.985 1.00 86.81 101 TYR A N 1
ATOM 828 C CA . TYR A 1 101 ? -3.513 -4.013 3.454 1.00 86.81 101 TYR A CA 1
ATOM 829 C C . TYR A 1 101 ? -2.037 -4.306 3.158 1.00 86.81 101 TYR A C 1
ATOM 831 O O . TYR A 1 101 ? -1.318 -3.447 2.642 1.00 86.81 101 TYR A O 1
ATOM 839 N N . TYR A 1 102 ? -1.584 -5.525 3.451 1.00 86.69 102 TYR A N 1
ATOM 840 C CA . TYR A 1 102 ? -0.227 -5.968 3.151 1.00 86.69 102 TYR A CA 1
ATOM 841 C C . TYR A 1 102 ? 0.097 -5.901 1.659 1.00 86.69 102 TYR A C 1
ATOM 843 O O . TYR A 1 102 ? 1.180 -5.435 1.292 1.00 86.69 102 TYR A O 1
ATOM 851 N N . LEU A 1 103 ? -0.825 -6.343 0.803 1.00 90.12 103 LEU A N 1
ATOM 852 C CA . LEU A 1 103 ? -0.631 -6.339 -0.641 1.00 90.12 103 LEU A CA 1
ATOM 853 C C . LEU A 1 103 ? -0.552 -4.908 -1.180 1.00 90.12 103 LEU A C 1
ATOM 855 O O . LEU A 1 103 ? 0.390 -4.619 -1.909 1.00 90.12 103 LEU A O 1
ATOM 859 N N . TYR A 1 104 ? -1.419 -3.987 -0.746 1.00 92.44 104 TYR A N 1
ATOM 860 C CA . TYR A 1 104 ? -1.323 -2.566 -1.121 1.00 92.44 104 TYR A CA 1
ATOM 861 C C . TYR A 1 104 ? 0.043 -1.961 -0.772 1.00 92.44 104 TYR A C 1
ATOM 863 O O . TYR A 1 104 ? 0.707 -1.369 -1.625 1.00 92.44 104 TYR A O 1
ATOM 871 N N . VAL A 1 105 ? 0.505 -2.147 0.467 1.00 90.00 105 VAL A N 1
ATOM 872 C CA . VAL A 1 105 ? 1.815 -1.632 0.901 1.00 90.00 105 VAL A CA 1
ATOM 873 C C . VAL A 1 105 ? 2.962 -2.309 0.137 1.00 90.00 105 VAL A C 1
ATOM 875 O O . VAL A 1 105 ? 3.950 -1.660 -0.206 1.00 90.00 105 VAL A O 1
ATOM 878 N N . SER A 1 106 ? 2.829 -3.597 -0.183 1.00 88.56 106 SER A N 1
ATOM 879 C CA . SER A 1 106 ? 3.820 -4.338 -0.971 1.00 88.56 106 SER A CA 1
ATOM 880 C C . SER A 1 106 ? 3.858 -3.903 -2.439 1.00 88.56 106 SER A C 1
ATOM 882 O O . SER A 1 106 ? 4.941 -3.873 -3.024 1.00 88.56 106 SER A O 1
ATOM 884 N N . ILE A 1 107 ? 2.725 -3.519 -3.035 1.00 91.31 107 ILE A N 1
ATOM 885 C CA . ILE A 1 107 ? 2.683 -2.913 -4.374 1.00 91.31 107 ILE A CA 1
ATOM 886 C C . ILE A 1 107 ? 3.450 -1.589 -4.360 1.00 91.31 107 ILE A C 1
ATOM 888 O O . ILE A 1 107 ? 4.288 -1.367 -5.228 1.00 91.31 107 ILE A O 1
ATOM 892 N N . ILE A 1 108 ? 3.253 -0.744 -3.342 1.00 91.12 108 ILE A N 1
ATOM 893 C CA . ILE A 1 108 ? 4.005 0.513 -3.205 1.00 91.12 108 ILE A CA 1
ATOM 894 C C . ILE A 1 108 ? 5.516 0.237 -3.102 1.00 91.12 108 ILE A C 1
ATOM 896 O O . ILE A 1 108 ? 6.299 0.830 -3.842 1.00 91.12 108 ILE A O 1
ATOM 900 N N . ASP A 1 109 ? 5.940 -0.715 -2.267 1.00 84.44 109 ASP A N 1
ATOM 901 C CA . ASP A 1 109 ? 7.358 -1.093 -2.125 1.00 84.44 109 ASP A CA 1
ATOM 902 C C . ASP A 1 109 ? 7.963 -1.620 -3.440 1.00 84.44 109 ASP A C 1
ATOM 904 O O . ASP A 1 109 ? 9.023 -1.184 -3.892 1.00 84.44 109 ASP A O 1
ATOM 908 N N . THR A 1 110 ? 7.254 -2.516 -4.124 1.00 74.81 110 THR A N 1
ATOM 909 C CA . THR A 1 110 ? 7.718 -3.114 -5.388 1.00 74.81 110 THR A CA 1
ATOM 910 C C . THR A 1 110 ? 7.643 -2.146 -6.572 1.00 74.81 110 THR A C 1
ATOM 912 O O . THR A 1 110 ? 8.473 -2.220 -7.484 1.00 74.81 110 THR A O 1
ATOM 915 N N . SER A 1 111 ? 6.743 -1.159 -6.541 1.00 75.56 111 SER A N 1
ATOM 916 C CA . SER A 1 111 ? 6.674 -0.059 -7.514 1.00 75.56 111 SER A CA 1
ATOM 917 C C . SER A 1 111 ? 7.873 0.905 -7.440 1.00 75.56 111 SER A C 1
ATOM 919 O O . SER A 1 111 ? 8.052 1.722 -8.343 1.00 75.56 111 SER A O 1
ATOM 921 N N . MET A 1 112 ? 8.766 0.726 -6.455 1.00 70.06 112 MET A N 1
ATOM 922 C CA . MET A 1 112 ? 10.030 1.462 -6.313 1.00 70.06 112 MET A CA 1
ATOM 923 C C . MET A 1 112 ? 11.293 0.717 -6.749 1.00 70.06 112 MET A C 1
ATOM 925 O O . MET A 1 112 ? 12.336 1.349 -6.912 1.00 70.06 112 MET A O 1
ATOM 929 N N . ALA A 1 113 ? 11.245 -0.599 -6.970 1.00 61.69 113 ALA A N 1
ATOM 930 C CA . ALA A 1 113 ? 12.388 -1.366 -7.469 1.00 61.69 113 ALA A CA 1
ATOM 931 C C . ALA A 1 113 ? 12.870 -0.824 -8.835 1.00 61.69 113 ALA A C 1
ATOM 933 O O . ALA A 1 113 ? 12.235 -1.066 -9.860 1.00 61.69 113 ALA A O 1
ATOM 934 N N . LYS A 1 114 ? 13.940 -0.019 -8.860 1.00 53.66 114 LYS A N 1
ATOM 935 C CA . LYS A 1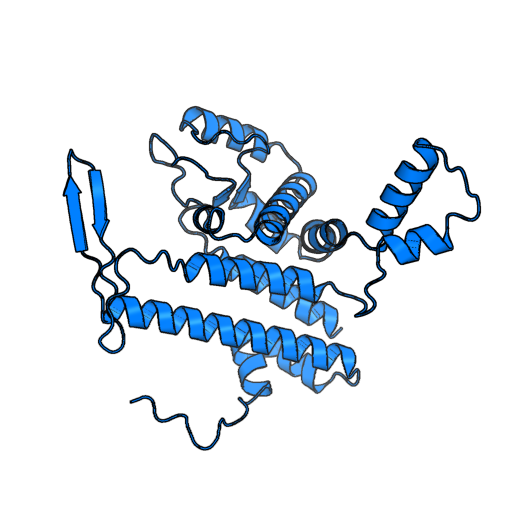 114 ? 14.546 0.504 -10.103 1.00 53.66 114 LYS A CA 1
ATOM 936 C C . LYS A 1 114 ? 15.299 -0.580 -10.875 1.00 53.66 114 LYS A C 1
ATOM 938 O O . LYS A 1 114 ? 15.485 -0.454 -12.074 1.00 53.66 114 LYS A O 1
ATOM 943 N N . THR A 1 115 ? 15.705 -1.640 -10.185 1.00 49.47 115 THR A N 1
ATOM 944 C CA . THR A 1 115 ? 16.445 -2.773 -10.731 1.00 49.47 115 THR A CA 1
ATOM 945 C C . THR A 1 115 ? 15.940 -4.059 -10.080 1.00 49.47 115 THR A C 1
ATOM 947 O O . THR A 1 115 ? 15.655 -4.101 -8.884 1.00 49.47 115 THR A O 1
ATOM 950 N N . SER A 1 116 ? 15.844 -5.134 -10.860 1.00 48.66 116 SER A N 1
ATOM 951 C CA . SER A 1 116 ? 15.691 -6.506 -10.347 1.00 48.66 116 SER A CA 1
ATOM 952 C C . SER A 1 116 ? 16.983 -7.038 -9.710 1.00 48.66 116 SER A C 1
ATOM 954 O O . SER A 1 116 ? 17.000 -8.142 -9.166 1.00 48.66 116 SER A O 1
ATOM 956 N N . VAL A 1 117 ? 18.072 -6.264 -9.779 1.00 54.22 117 VAL A N 1
ATOM 957 C CA . VAL A 1 117 ? 19.396 -6.645 -9.288 1.00 54.22 117 VAL A CA 1
ATOM 958 C C . VAL A 1 117 ? 19.435 -6.500 -7.772 1.00 54.22 117 VAL A C 1
ATOM 960 O O . VAL A 1 117 ? 19.794 -5.462 -7.219 1.00 54.22 117 VAL A O 1
ATOM 963 N N . TYR A 1 118 ? 19.056 -7.577 -7.099 1.00 60.69 118 TYR A N 1
ATOM 964 C CA . TYR A 1 118 ? 19.342 -7.771 -5.690 1.00 60.69 118 TYR A CA 1
ATOM 965 C C . TYR A 1 118 ? 20.842 -8.030 -5.515 1.00 60.69 118 TYR A C 1
ATOM 967 O O . TYR A 1 118 ? 21.370 -9.020 -6.021 1.00 60.69 118 TYR A O 1
ATOM 975 N N . ILE A 1 119 ? 21.531 -7.145 -4.795 1.00 69.38 119 ILE A N 1
ATOM 976 C CA . ILE A 1 119 ? 22.903 -7.388 -4.347 1.00 69.38 119 ILE A CA 1
ATOM 977 C C . ILE A 1 119 ? 22.815 -7.930 -2.928 1.00 69.38 119 ILE A C 1
ATOM 979 O O . ILE A 1 119 ? 22.313 -7.242 -2.040 1.00 69.38 119 ILE A O 1
ATOM 983 N N . LYS A 1 120 ? 23.289 -9.161 -2.703 1.00 76.50 120 LYS A N 1
ATOM 984 C CA . LYS A 1 120 ? 23.364 -9.707 -1.347 1.00 76.50 120 LYS A CA 1
ATOM 985 C C . LYS A 1 120 ? 24.283 -8.833 -0.510 1.00 76.50 120 LYS A C 1
ATOM 987 O O . LYS A 1 120 ? 25.319 -8.367 -0.982 1.00 76.50 120 LYS A O 1
ATOM 992 N N . PHE A 1 121 ? 23.924 -8.677 0.759 1.00 79.69 121 PHE A N 1
ATOM 993 C CA . PHE A 1 121 ? 24.767 -7.994 1.734 1.00 79.69 121 PHE A CA 1
ATOM 994 C C . PHE A 1 121 ? 26.188 -8.578 1.730 1.00 79.69 121 PHE A C 1
ATOM 996 O O . PHE A 1 121 ? 27.165 -7.845 1.673 1.00 79.69 121 PHE A O 1
ATOM 1003 N N . GLU A 1 122 ? 26.294 -9.903 1.663 1.00 81.06 122 GLU A N 1
ATOM 1004 C CA . GLU A 1 122 ? 27.560 -10.623 1.532 1.00 81.06 122 GLU A CA 1
ATOM 1005 C C . GLU A 1 122 ? 28.355 -10.222 0.277 1.00 81.06 122 GLU A C 1
ATOM 1007 O O . GLU A 1 122 ? 29.521 -9.857 0.390 1.00 81.06 122 GLU A O 1
ATOM 1012 N N . ASP A 1 123 ? 27.727 -10.188 -0.902 1.00 84.62 123 ASP A N 1
ATOM 1013 C CA . ASP A 1 123 ? 28.397 -9.809 -2.156 1.00 84.62 123 ASP A CA 1
ATOM 1014 C C . ASP A 1 123 ? 28.892 -8.355 -2.133 1.00 84.62 123 ASP A C 1
ATOM 1016 O O . ASP A 1 123 ? 29.954 -8.038 -2.675 1.00 84.62 123 ASP A O 1
ATOM 1020 N N . PHE A 1 124 ? 28.128 -7.454 -1.507 1.00 86.38 124 PHE A N 1
ATOM 1021 C CA . PHE A 1 124 ? 28.533 -6.061 -1.325 1.00 86.38 124 PHE A CA 1
ATOM 1022 C C . PHE A 1 124 ? 29.752 -5.952 -0.405 1.00 86.38 124 PHE A C 1
ATOM 1024 O O . PHE A 1 124 ? 30.719 -5.267 -0.744 1.00 86.38 124 PHE A O 1
ATOM 1031 N N . PHE A 1 125 ? 29.726 -6.655 0.730 1.00 85.94 125 PHE A N 1
ATOM 1032 C CA . PHE A 1 125 ? 30.815 -6.645 1.702 1.00 85.94 125 PHE A CA 1
ATOM 1033 C C . PHE A 1 125 ? 32.077 -7.292 1.130 1.00 85.94 125 PHE A C 1
ATOM 1035 O O . PHE A 1 125 ? 33.132 -6.670 1.181 1.00 85.94 125 PHE A O 1
ATOM 1042 N N . ASN A 1 126 ? 31.969 -8.451 0.480 1.00 85.19 126 ASN A N 1
ATOM 1043 C CA . ASN A 1 126 ? 33.104 -9.163 -0.117 1.00 85.19 126 ASN A CA 1
ATOM 1044 C C . ASN A 1 126 ? 33.797 -8.365 -1.235 1.00 85.19 126 ASN A C 1
ATOM 1046 O O . ASN A 1 126 ? 34.995 -8.515 -1.453 1.00 85.19 126 ASN A O 1
ATOM 1050 N N . LYS A 1 127 ? 33.072 -7.490 -1.945 1.00 84.81 127 LYS A N 1
ATOM 1051 C CA . LYS A 1 127 ? 33.671 -6.586 -2.946 1.00 84.81 127 LYS A CA 1
ATOM 1052 C C . LYS A 1 127 ? 34.406 -5.394 -2.331 1.00 84.81 127 LYS A C 1
ATOM 1054 O O . LYS A 1 127 ? 35.284 -4.825 -2.984 1.00 84.81 127 LYS A O 1
ATOM 1059 N N . ARG A 1 128 ? 33.999 -4.950 -1.140 1.00 81.56 128 ARG A N 1
ATOM 1060 C CA . ARG A 1 128 ? 34.488 -3.712 -0.508 1.00 81.56 128 ARG A CA 1
ATOM 1061 C C . ARG A 1 128 ? 35.535 -3.969 0.568 1.00 81.56 128 ARG A C 1
ATOM 1063 O O . ARG A 1 128 ? 36.463 -3.179 0.693 1.00 81.56 128 ARG A O 1
ATOM 1070 N N . ILE A 1 129 ? 35.424 -5.082 1.279 1.00 83.81 129 ILE A N 1
ATOM 1071 C CA . ILE A 1 129 ? 36.409 -5.552 2.243 1.00 83.81 129 ILE A CA 1
ATOM 1072 C C . ILE A 1 129 ? 37.488 -6.314 1.480 1.00 83.81 129 ILE A C 1
ATOM 1074 O O . ILE A 1 129 ? 37.247 -7.398 0.959 1.00 83.81 129 ILE A O 1
ATOM 1078 N N . LYS A 1 130 ? 38.681 -5.724 1.395 1.00 71.62 130 LYS A N 1
ATOM 1079 C CA . LYS A 1 130 ? 39.849 -6.337 0.742 1.00 71.62 130 LYS A CA 1
ATOM 1080 C C . LYS A 1 130 ? 40.841 -6.947 1.733 1.00 71.62 130 LYS A C 1
ATOM 1082 O O . LYS A 1 130 ? 41.763 -7.639 1.315 1.00 71.62 130 LYS A O 1
ATOM 1087 N N . GLU A 1 131 ? 40.657 -6.690 3.026 1.00 73.69 131 GLU A N 1
ATOM 1088 C CA . GLU A 1 131 ? 41.567 -7.090 4.099 1.00 73.69 131 GLU A CA 1
ATOM 1089 C C . GLU A 1 131 ? 40.893 -8.069 5.069 1.00 73.69 131 GLU A C 1
ATOM 1091 O O . GLU A 1 131 ? 39.689 -8.000 5.306 1.00 73.69 131 GLU A O 1
ATOM 1096 N N . ASN A 1 132 ? 41.682 -8.966 5.669 1.00 67.75 132 ASN A N 1
ATOM 1097 C CA . ASN A 1 132 ? 41.176 -9.993 6.592 1.00 67.75 132 ASN A CA 1
ATOM 1098 C C . ASN A 1 132 ? 40.714 -9.436 7.953 1.00 67.75 132 ASN A C 1
ATOM 1100 O O . ASN A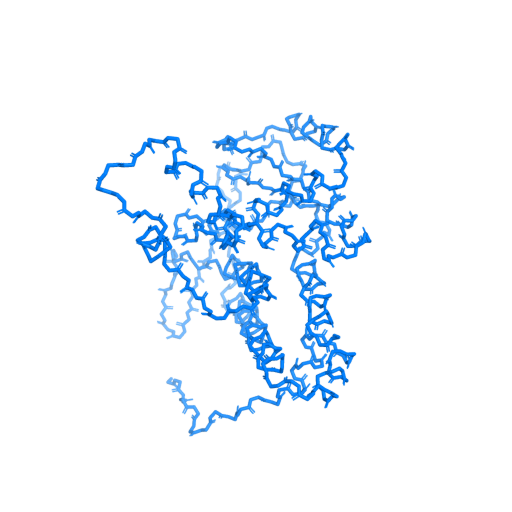 1 132 ? 39.979 -10.114 8.668 1.00 67.75 132 ASN A O 1
ATOM 1104 N N . CYS A 1 133 ? 41.133 -8.222 8.322 1.00 73.75 133 CYS A N 1
ATOM 1105 C CA . CYS A 1 133 ? 40.742 -7.555 9.563 1.00 73.75 133 CYS A CA 1
ATOM 1106 C C . CYS A 1 133 ? 40.128 -6.193 9.244 1.00 73.75 133 CYS A C 1
ATOM 1108 O O . CYS A 1 133 ? 40.828 -5.292 8.799 1.00 73.75 133 CYS A O 1
ATOM 1110 N N . VAL A 1 134 ? 38.835 -6.030 9.526 1.00 80.94 134 VAL A N 1
ATOM 1111 C CA . VAL A 1 134 ? 38.093 -4.782 9.295 1.00 80.94 134 VAL A CA 1
ATOM 1112 C C . VAL A 1 134 ? 37.649 -4.202 10.626 1.00 80.94 134 VAL A C 1
ATOM 1114 O O . VAL A 1 134 ? 37.142 -4.913 11.498 1.00 80.94 134 VAL A O 1
ATOM 1117 N N . SER A 1 135 ? 37.823 -2.895 10.802 1.00 85.19 135 SER A N 1
ATOM 1118 C CA . SER A 1 135 ? 37.409 -2.231 12.037 1.00 85.19 135 SER A CA 1
ATOM 1119 C C . SER A 1 135 ? 35.879 -2.173 12.169 1.00 85.19 135 SER A C 1
ATOM 1121 O O . SER A 1 135 ? 35.144 -2.064 11.186 1.00 85.19 135 SER A O 1
ATOM 1123 N N . LYS A 1 136 ? 35.363 -2.148 13.407 1.00 86.12 136 LYS A N 1
ATOM 1124 C CA . LYS A 1 136 ? 33.920 -1.963 13.667 1.00 86.12 136 LYS A CA 1
ATOM 1125 C C . LYS A 1 136 ? 33.364 -0.688 13.017 1.00 86.12 136 LYS A C 1
ATOM 1127 O O . LYS A 1 136 ? 32.226 -0.692 12.555 1.00 86.12 136 LYS A O 1
ATOM 1132 N N . MET A 1 137 ? 34.133 0.405 13.000 1.00 87.56 137 MET A N 1
ATOM 1133 C CA . MET A 1 137 ? 33.696 1.664 12.381 1.00 87.56 137 MET A CA 1
ATOM 1134 C C . MET A 1 137 ? 33.541 1.530 10.868 1.00 87.56 137 MET A C 1
ATOM 1136 O O . MET A 1 137 ? 32.564 2.024 10.312 1.00 87.56 137 MET A O 1
ATOM 1140 N N . GLU A 1 138 ? 34.461 0.827 10.221 1.00 84.12 138 GLU A N 1
ATOM 1141 C CA . GLU A 1 138 ? 34.429 0.594 8.782 1.00 84.12 138 GLU A CA 1
ATOM 1142 C C . GLU A 1 138 ? 33.266 -0.321 8.385 1.00 84.12 138 GLU A C 1
ATOM 1144 O O . GLU A 1 138 ? 32.507 0.022 7.481 1.00 84.12 138 GLU A O 1
ATOM 1149 N N . VAL A 1 139 ? 33.009 -1.390 9.151 1.00 84.75 139 VAL A N 1
ATOM 1150 C CA . VAL A 1 139 ? 31.799 -2.218 8.990 1.00 84.75 139 VAL A CA 1
ATOM 1151 C C . VAL A 1 139 ? 30.529 -1.370 9.116 1.00 84.75 139 VAL A C 1
ATOM 1153 O O . VAL A 1 139 ? 29.644 -1.455 8.270 1.00 84.75 139 VAL A O 1
ATOM 1156 N N . LEU A 1 140 ? 30.427 -0.515 10.141 1.00 85.38 140 LEU A N 1
ATOM 1157 C CA . LEU A 1 140 ? 29.263 0.362 10.319 1.00 85.38 140 LEU A CA 1
ATOM 1158 C C . LEU A 1 140 ? 29.117 1.389 9.185 1.00 85.38 140 LEU A C 1
ATOM 1160 O O . LEU A 1 140 ? 27.990 1.719 8.814 1.00 85.38 140 LEU A O 1
ATOM 1164 N N . SER A 1 141 ? 30.225 1.882 8.629 1.00 86.88 141 SER A N 1
ATOM 1165 C CA . SER A 1 141 ? 30.221 2.769 7.462 1.00 86.88 141 SER A CA 1
ATOM 1166 C C . SER A 1 141 ? 29.717 2.046 6.214 1.00 86.88 141 SER A C 1
ATOM 1168 O O . SER A 1 141 ? 28.837 2.561 5.531 1.00 86.88 141 SER A O 1
ATOM 1170 N N . LEU A 1 142 ? 30.182 0.819 5.965 1.00 85.81 142 LEU A N 1
ATOM 1171 C CA . LEU A 1 142 ? 29.705 -0.022 4.863 1.00 85.81 142 LEU A CA 1
ATOM 1172 C C . LEU A 1 142 ? 28.225 -0.390 5.024 1.00 85.81 142 LEU A C 1
ATOM 1174 O O . LEU A 1 142 ? 27.485 -0.379 4.047 1.00 85.81 142 LEU A O 1
ATOM 1178 N N . CYS A 1 143 ? 27.754 -0.643 6.251 1.00 82.75 143 CYS A N 1
ATOM 1179 C CA . CYS A 1 143 ? 26.326 -0.822 6.527 1.00 82.75 143 CYS A CA 1
ATOM 1180 C C . CYS A 1 143 ? 25.514 0.428 6.158 1.00 82.75 143 CYS A C 1
ATOM 1182 O O . CYS A 1 143 ? 24.411 0.310 5.623 1.00 82.75 143 CYS A O 1
ATOM 1184 N N . LYS A 1 144 ? 26.024 1.629 6.465 1.00 81.88 144 LYS A N 1
ATOM 1185 C CA . LYS A 1 144 ? 25.370 2.888 6.078 1.00 81.88 144 LYS A CA 1
ATOM 1186 C C . LYS A 1 144 ? 25.360 3.056 4.563 1.00 81.88 144 LYS A C 1
ATOM 1188 O O . LYS A 1 144 ? 24.287 3.277 4.018 1.00 81.88 144 LYS A O 1
ATOM 1193 N N . GLU A 1 145 ? 26.496 2.856 3.896 1.00 82.31 145 GLU A N 1
ATOM 1194 C CA . GLU A 1 145 ? 26.610 2.930 2.434 1.00 82.31 145 GLU A CA 1
ATOM 1195 C C . GLU A 1 145 ? 25.662 1.930 1.752 1.00 82.31 145 GLU A C 1
ATOM 1197 O O . GLU A 1 145 ? 24.898 2.296 0.861 1.00 82.31 145 GLU A O 1
ATOM 1202 N N . TYR A 1 146 ? 25.626 0.679 2.220 1.00 80.81 146 TYR A N 1
ATOM 1203 C CA . TYR A 1 146 ? 24.703 -0.332 1.709 1.00 80.81 146 TYR A CA 1
ATOM 1204 C C . TYR A 1 146 ? 23.245 0.106 1.867 1.00 80.81 146 TYR A C 1
ATOM 1206 O O . TYR A 1 146 ? 22.465 0.004 0.926 1.00 80.81 146 TYR A O 1
ATOM 1214 N N . ASN A 1 147 ? 22.859 0.623 3.035 1.00 74.94 147 ASN A N 1
ATOM 1215 C CA . ASN A 1 147 ? 21.498 1.114 3.255 1.00 74.94 147 ASN A CA 1
ATOM 1216 C C . ASN A 1 147 ? 21.185 2.370 2.428 1.00 74.94 147 ASN A C 1
ATOM 1218 O O . ASN A 1 147 ? 20.040 2.578 2.032 1.00 74.94 147 ASN A O 1
ATOM 1222 N N . GLU A 1 148 ? 22.177 3.210 2.150 1.00 72.62 148 GLU A N 1
ATOM 1223 C CA . GLU A 1 148 ? 22.011 4.384 1.299 1.00 72.62 148 GLU A CA 1
ATOM 1224 C C . GLU A 1 148 ? 21.790 4.017 -0.167 1.00 72.62 148 GLU A C 1
ATOM 1226 O O . GLU A 1 148 ? 20.994 4.695 -0.824 1.00 72.62 148 GLU A O 1
ATOM 1231 N N . LEU A 1 149 ? 22.464 2.970 -0.646 1.00 71.56 149 LEU A N 1
ATOM 1232 C CA . LEU A 1 149 ? 22.419 2.505 -2.032 1.00 71.56 149 LEU A CA 1
ATOM 1233 C C . LEU A 1 149 ? 21.283 1.503 -2.295 1.00 71.56 149 LEU A C 1
ATOM 1235 O O . LEU A 1 149 ? 20.628 1.569 -3.332 1.00 71.56 149 LEU A O 1
ATOM 1239 N N . TYR A 1 150 ? 21.038 0.587 -1.357 1.00 71.06 150 TYR A N 1
ATOM 1240 C CA . TYR A 1 150 ? 20.178 -0.592 -1.534 1.00 71.06 150 TYR A CA 1
ATOM 1241 C C . TYR A 1 150 ? 19.106 -0.738 -0.445 1.00 71.06 150 TYR A C 1
ATOM 1243 O O . TYR A 1 150 ? 18.347 -1.709 -0.447 1.00 71.06 150 TYR A O 1
ATOM 1251 N N . GLY A 1 151 ? 19.022 0.198 0.505 1.00 71.00 151 GLY A N 1
ATOM 1252 C CA . GLY A 1 151 ? 18.052 0.139 1.594 1.00 71.00 151 GLY A CA 1
ATOM 1253 C C . GLY A 1 151 ? 16.618 0.274 1.088 1.00 71.00 151 GLY A C 1
ATOM 1254 O O . GLY A 1 151 ? 16.142 1.375 0.817 1.00 71.00 151 GLY A O 1
ATOM 1255 N N . LEU A 1 152 ? 15.893 -0.845 1.034 1.00 72.69 152 LEU A N 1
ATOM 1256 C CA . LEU A 1 152 ? 14.483 -0.882 0.623 1.00 72.69 152 LEU A CA 1
ATOM 1257 C C . LEU A 1 152 ? 13.605 0.045 1.479 1.00 72.69 152 LEU A C 1
ATOM 1259 O O . LEU A 1 152 ? 12.745 0.744 0.955 1.00 72.69 152 LEU A O 1
ATOM 1263 N N . SER A 1 153 ? 13.898 0.164 2.778 1.00 77.25 153 SER A N 1
ATOM 1264 C CA . SER A 1 153 ? 13.191 1.084 3.677 1.00 77.25 153 SER A CA 1
ATOM 1265 C C . SER A 1 153 ? 13.387 2.561 3.318 1.00 77.25 153 SER A C 1
ATOM 1267 O O . SER A 1 153 ? 12.486 3.364 3.558 1.00 77.25 153 SER A O 1
ATOM 1269 N N . LYS A 1 154 ? 14.546 2.937 2.759 1.00 78.38 154 LYS A N 1
ATOM 1270 C CA . LYS A 1 154 ? 14.836 4.299 2.291 1.00 78.38 154 LYS A CA 1
ATOM 1271 C C . LYS A 1 154 ? 14.063 4.586 1.008 1.00 78.38 154 LYS A C 1
ATOM 1273 O O . LYS A 1 154 ? 13.410 5.620 0.928 1.00 78.38 154 LYS A O 1
ATOM 1278 N N . ASN A 1 155 ? 14.077 3.652 0.057 1.00 80.50 155 ASN A N 1
ATOM 1279 C CA . ASN A 1 155 ? 13.324 3.770 -1.196 1.00 80.50 155 ASN A CA 1
ATOM 1280 C C . ASN A 1 155 ? 11.813 3.841 -0.944 1.00 80.50 155 ASN A C 1
ATOM 1282 O O . ASN A 1 155 ? 11.121 4.647 -1.556 1.00 80.50 155 ASN A O 1
ATOM 1286 N N . PHE A 1 156 ? 11.310 3.051 0.005 1.00 86.56 156 PHE A N 1
ATOM 1287 C CA . PHE A 1 156 ? 9.919 3.127 0.431 1.00 86.56 156 PHE A CA 1
ATOM 1288 C C . PHE A 1 156 ? 9.592 4.483 1.075 1.00 86.56 156 PHE A C 1
ATOM 1290 O O . PHE A 1 156 ? 8.579 5.091 0.750 1.00 86.56 156 PHE A O 1
ATOM 1297 N N . GLN A 1 157 ? 10.453 4.999 1.960 1.00 88.56 157 GLN A N 1
ATOM 1298 C CA . GLN A 1 157 ? 10.265 6.328 2.560 1.00 88.56 157 GLN A CA 1
ATOM 1299 C C . GLN A 1 157 ? 10.270 7.453 1.518 1.00 88.56 157 GLN A C 1
ATOM 1301 O O . GLN A 1 157 ? 9.475 8.385 1.631 1.00 88.56 157 GLN A O 1
ATOM 1306 N N . ASP A 1 158 ? 11.128 7.353 0.503 1.00 87.38 158 ASP A N 1
ATOM 1307 C CA . ASP A 1 158 ? 11.236 8.333 -0.580 1.00 87.38 158 ASP A CA 1
ATOM 1308 C C . ASP A 1 158 ? 9.913 8.526 -1.338 1.00 87.38 158 ASP A C 1
ATOM 1310 O O . ASP A 1 158 ? 9.571 9.660 -1.675 1.00 87.38 158 ASP A O 1
ATOM 1314 N N . VAL A 1 159 ? 9.111 7.463 -1.507 1.00 90.50 159 VAL A N 1
ATOM 1315 C CA . VAL A 1 159 ? 7.757 7.554 -2.092 1.00 90.50 159 VAL A CA 1
ATOM 1316 C C . VAL A 1 159 ? 6.942 8.640 -1.407 1.00 90.50 159 VAL A C 1
ATOM 1318 O O . VAL A 1 159 ? 6.476 9.586 -2.035 1.00 90.50 159 VAL A O 1
ATOM 1321 N N . PHE A 1 160 ? 6.791 8.495 -0.096 1.00 91.94 160 PHE A N 1
ATOM 1322 C CA . PHE A 1 160 ? 5.886 9.303 0.707 1.00 91.94 160 PHE A CA 1
ATOM 1323 C C . PHE A 1 160 ? 6.443 10.701 0.980 1.00 91.94 160 PHE A C 1
ATOM 1325 O O . PHE A 1 160 ? 5.681 11.642 1.189 1.00 91.94 160 PHE A O 1
ATOM 1332 N N . VAL A 1 161 ? 7.768 10.846 0.993 1.00 90.62 161 VAL A N 1
ATOM 1333 C CA . VAL A 1 161 ? 8.430 12.116 1.308 1.00 90.62 161 VAL A CA 1
ATOM 1334 C C . VAL A 1 161 ? 8.615 12.977 0.061 1.00 90.62 161 VAL A C 1
ATOM 1336 O O . VAL A 1 161 ? 8.334 14.174 0.112 1.00 90.62 161 VAL A O 1
ATOM 1339 N N . ASN A 1 162 ? 9.010 12.384 -1.066 1.00 89.25 162 ASN A N 1
ATOM 1340 C CA . ASN A 1 162 ? 9.457 13.127 -2.245 1.00 89.25 162 ASN A CA 1
ATOM 1341 C C . ASN A 1 162 ? 8.610 12.878 -3.490 1.00 89.25 162 ASN A C 1
ATOM 1343 O O . ASN A 1 162 ? 8.416 13.810 -4.263 1.00 89.25 162 ASN A O 1
ATOM 1347 N N . ARG A 1 163 ? 8.104 11.657 -3.695 1.00 90.12 163 ARG A N 1
ATOM 1348 C CA . ARG A 1 163 ? 7.500 11.289 -4.984 1.00 90.12 163 ARG A CA 1
ATOM 1349 C C . ARG A 1 163 ? 6.026 11.622 -5.105 1.00 90.12 163 ARG A C 1
ATOM 1351 O O . ARG A 1 163 ? 5.590 11.909 -6.211 1.00 90.12 163 ARG A O 1
ATOM 1358 N N . ILE A 1 164 ? 5.272 11.559 -4.014 1.00 94.31 164 ILE A N 1
ATOM 1359 C CA . ILE A 1 164 ? 3.841 11.865 -4.069 1.00 94.31 164 ILE A CA 1
ATOM 1360 C C . ILE A 1 164 ? 3.560 13.371 -3.983 1.00 94.31 164 ILE A C 1
ATOM 1362 O O . ILE A 1 164 ? 4.374 14.141 -3.457 1.00 94.31 164 ILE A O 1
ATOM 1366 N N . SER A 1 165 ? 2.401 13.785 -4.487 1.00 95.56 165 SER A N 1
ATOM 1367 C CA . SER A 1 165 ? 1.938 15.171 -4.494 1.00 95.56 165 SER A CA 1
ATOM 1368 C C . SER A 1 165 ? 1.780 15.743 -3.081 1.00 95.56 165 SER A C 1
ATOM 1370 O O . SER A 1 165 ? 1.528 15.029 -2.107 1.00 95.56 165 SER A O 1
ATOM 1372 N N . SER A 1 166 ? 1.930 17.063 -2.949 1.00 95.56 166 SER A N 1
ATOM 1373 C CA . SER A 1 166 ? 1.721 17.760 -1.672 1.00 95.56 166 SER A CA 1
ATOM 1374 C C . SER A 1 166 ? 0.290 17.611 -1.152 1.00 95.56 166 SER A C 1
ATOM 1376 O O . SER A 1 166 ? 0.096 17.501 0.059 1.00 95.56 166 SER A O 1
ATOM 1378 N N .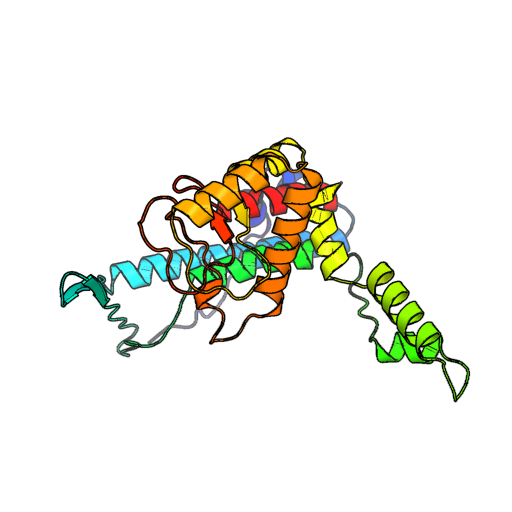 ASP A 1 167 ? -0.691 17.545 -2.051 1.00 95.50 167 ASP A N 1
ATOM 1379 C CA . ASP A 1 167 ? -2.098 17.346 -1.702 1.00 95.50 167 ASP A CA 1
ATOM 1380 C C . ASP A 1 167 ? -2.305 15.964 -1.080 1.00 95.50 167 ASP A C 1
ATOM 1382 O O . ASP A 1 167 ? -2.858 15.855 0.015 1.00 95.50 167 ASP A O 1
ATOM 1386 N N . LEU A 1 168 ? -1.752 14.913 -1.700 1.00 95.56 168 LEU A N 1
ATOM 1387 C CA . LEU A 1 168 ? -1.826 13.562 -1.152 1.00 95.56 168 LEU A CA 1
ATOM 1388 C C . LEU A 1 168 ? -1.065 13.444 0.177 1.00 95.56 168 LEU A C 1
ATOM 1390 O O . LEU A 1 168 ? -1.556 12.807 1.109 1.00 95.56 168 LEU A O 1
ATOM 1394 N N . LYS A 1 169 ? 0.099 14.099 0.321 1.00 95.88 169 LYS A N 1
ATOM 1395 C CA . LYS A 1 169 ? 0.805 14.177 1.619 1.00 95.88 169 LYS A CA 1
ATOM 1396 C C . LYS A 1 169 ? -0.078 14.805 2.689 1.00 95.88 169 LYS A C 1
ATOM 1398 O O . LYS A 1 169 ? -0.133 14.284 3.799 1.00 95.88 169 LYS A O 1
ATOM 1403 N N . THR A 1 170 ? -0.757 15.901 2.359 1.00 94.12 170 THR A N 1
ATOM 1404 C CA . THR A 1 170 ? -1.660 16.611 3.274 1.00 94.12 170 THR A CA 1
ATOM 1405 C C . THR A 1 170 ? -2.806 15.695 3.708 1.00 94.12 170 THR A C 1
ATOM 1407 O O . THR A 1 170 ? -3.028 15.505 4.903 1.00 94.12 170 THR A O 1
ATOM 1410 N N . GLU A 1 171 ? -3.424 14.993 2.755 1.00 93.38 171 GLU A N 1
ATOM 1411 C CA . GLU A 1 171 ? -4.485 14.021 3.029 1.00 93.38 171 GLU A CA 1
ATOM 1412 C C . GLU A 1 171 ? -4.017 12.903 3.976 1.00 93.38 171 GLU A C 1
ATOM 1414 O O . GLU A 1 171 ? -4.742 12.536 4.898 1.00 93.38 171 GLU A O 1
ATOM 1419 N N . PHE A 1 172 ? -2.789 12.396 3.829 1.00 92.31 172 PHE A N 1
ATOM 1420 C CA . PHE A 1 172 ? -2.229 11.426 4.775 1.00 92.31 172 PHE A CA 1
ATOM 1421 C C . PHE A 1 172 ? -2.028 12.017 6.174 1.00 92.31 172 PHE A C 1
ATOM 1423 O O . PHE A 1 172 ? -2.427 11.405 7.164 1.00 92.31 172 PHE A O 1
ATOM 1430 N N . VAL A 1 173 ? -1.382 13.178 6.291 1.00 91.81 173 VAL A N 1
ATOM 1431 C CA . VAL A 1 173 ? -0.978 13.712 7.602 1.00 91.81 173 VAL A CA 1
ATOM 1432 C C . VAL A 1 173 ? -2.135 14.246 8.441 1.00 91.81 173 VAL A C 1
ATOM 1434 O O . VAL A 1 173 ? -2.008 14.285 9.671 1.00 91.81 173 VAL A O 1
ATOM 1437 N N . ASP A 1 174 ? -3.233 14.629 7.792 1.00 89.38 174 ASP A N 1
ATOM 1438 C CA . ASP A 1 174 ? -4.459 15.099 8.439 1.00 89.38 174 ASP A CA 1
ATOM 1439 C C . ASP A 1 174 ? -5.330 13.942 8.929 1.00 89.38 174 ASP A C 1
ATOM 1441 O O . ASP A 1 174 ? -6.101 14.095 9.874 1.00 89.38 174 ASP A O 1
ATOM 1445 N N . ASN A 1 175 ? -5.163 12.761 8.334 1.00 89.00 175 ASN A N 1
ATOM 1446 C CA . ASN A 1 175 ? -6.032 11.618 8.580 1.00 89.00 175 ASN A CA 1
ATOM 1447 C C . ASN A 1 175 ? -5.340 10.434 9.260 1.00 89.00 175 ASN A C 1
ATOM 1449 O O . ASN A 1 175 ? -6.023 9.523 9.729 1.00 89.00 175 ASN A O 1
ATOM 1453 N N . VAL A 1 176 ? -4.007 10.432 9.331 1.00 89.31 176 VAL A N 1
ATOM 1454 C CA . VAL A 1 176 ? -3.210 9.346 9.910 1.00 89.31 176 VAL A CA 1
ATOM 1455 C C . VAL A 1 176 ? -2.351 9.857 11.065 1.00 89.31 176 VAL A C 1
ATOM 1457 O O . VAL A 1 176 ? -1.514 10.747 10.904 1.00 89.31 176 VAL A O 1
ATOM 1460 N N . LEU A 1 177 ? -2.507 9.232 12.234 1.00 88.19 177 LEU A N 1
ATOM 1461 C CA . LEU A 1 177 ? -1.702 9.485 13.430 1.00 88.19 177 LEU A CA 1
ATOM 1462 C C . LEU A 1 177 ? -0.887 8.242 13.791 1.00 88.19 177 LEU A C 1
ATOM 1464 O O . LEU A 1 177 ? -1.445 7.201 14.122 1.00 88.19 177 LEU A O 1
ATOM 1468 N N . VAL A 1 178 ? 0.442 8.352 13.807 1.00 86.31 178 VAL A N 1
ATOM 1469 C CA . VAL A 1 178 ? 1.321 7.261 14.262 1.00 86.31 178 VAL A CA 1
ATOM 1470 C C . VAL A 1 178 ? 1.520 7.341 15.778 1.00 86.31 178 VAL A C 1
ATOM 1472 O O . VAL A 1 178 ? 2.112 8.300 16.287 1.00 86.31 178 VAL A O 1
ATOM 1475 N N . LEU A 1 179 ? 1.064 6.311 16.495 1.00 76.81 179 LEU A N 1
ATOM 1476 C CA . LEU A 1 179 ? 1.126 6.198 17.952 1.00 76.81 179 LEU A CA 1
ATOM 1477 C C . LEU A 1 179 ? 2.439 5.521 18.378 1.00 76.81 179 LEU A C 1
ATOM 1479 O O . LEU A 1 179 ? 2.444 4.373 18.786 1.00 76.81 179 LEU A O 1
ATOM 1483 N N . ASN A 1 180 ? 3.544 6.262 18.260 1.00 66.88 180 ASN A N 1
ATOM 1484 C CA . ASN A 1 180 ? 4.876 6.005 18.842 1.00 66.88 180 ASN A CA 1
ATOM 1485 C C . ASN A 1 180 ? 5.587 4.642 18.565 1.00 66.88 180 ASN A C 1
ATOM 1487 O O . ASN A 1 180 ? 4.987 3.603 18.339 1.00 66.88 180 ASN A O 1
ATOM 1491 N N . ASP A 1 181 ? 6.926 4.637 18.633 1.00 53.56 181 ASP A N 1
ATOM 1492 C CA . ASP A 1 181 ? 7.776 3.447 18.377 1.00 53.56 181 ASP A CA 1
ATOM 1493 C C . ASP A 1 181 ? 7.873 2.479 19.574 1.00 53.56 181 ASP A C 1
ATOM 1495 O O . ASP A 1 181 ? 8.438 1.385 19.479 1.00 53.56 181 ASP A O 1
ATOM 1499 N N . ARG A 1 182 ? 7.364 2.885 20.743 1.00 51.06 182 ARG A N 1
ATOM 1500 C CA . ARG A 1 182 ? 7.361 2.042 21.942 1.00 51.06 182 ARG A CA 1
ATOM 1501 C C . ARG A 1 182 ? 6.154 1.119 21.881 1.00 51.06 182 ARG A C 1
ATOM 1503 O O . ARG A 1 182 ? 5.052 1.578 21.615 1.00 51.06 182 ARG A O 1
ATOM 1510 N N . ARG A 1 183 ? 6.372 -0.166 22.180 1.00 51.50 183 ARG A N 1
ATOM 1511 C CA . ARG A 1 183 ? 5.362 -1.238 22.266 1.00 51.50 183 ARG A CA 1
ATOM 1512 C C . ARG A 1 183 ? 4.353 -1.020 23.414 1.00 51.50 183 ARG A C 1
ATOM 1514 O O . ARG A 1 183 ? 4.071 -1.959 24.151 1.00 51.50 183 ARG A O 1
ATOM 1521 N N . SER A 1 184 ? 3.873 0.205 23.635 1.00 57.28 184 SER A N 1
ATOM 1522 C CA . SER A 1 184 ? 2.750 0.421 24.541 1.00 57.28 184 SER A CA 1
ATOM 1523 C C . SER A 1 184 ? 1.521 -0.156 23.870 1.00 57.28 184 SER A C 1
ATOM 1525 O O . SER A 1 184 ? 1.177 0.213 22.748 1.00 57.28 184 SER A O 1
ATOM 1527 N N . THR A 1 185 ? 0.910 -1.120 24.537 1.00 57.22 185 THR A N 1
ATOM 1528 C CA . THR A 1 185 ? -0.272 -1.811 24.042 1.00 57.22 185 THR A CA 1
ATOM 1529 C C . THR A 1 185 ? -1.538 -1.021 24.349 1.00 57.22 185 THR A C 1
ATOM 1531 O O . THR A 1 185 ? -2.502 -1.148 23.610 1.00 57.22 185 THR A O 1
ATOM 1534 N N . ASN A 1 186 ? -1.529 -0.163 25.372 1.00 67.12 186 ASN A N 1
ATOM 1535 C CA . ASN A 1 186 ? -2.715 0.552 25.838 1.00 67.12 186 ASN A CA 1
ATOM 1536 C C . ASN A 1 186 ? -2.479 2.057 25.732 1.00 67.12 186 ASN A C 1
ATOM 1538 O O . ASN A 1 186 ? -1.449 2.546 26.200 1.00 67.12 186 ASN A O 1
ATOM 1542 N N . TYR A 1 187 ? -3.428 2.759 25.116 1.00 71.81 187 TYR A N 1
ATOM 1543 C CA . TYR A 1 187 ? -3.438 4.214 25.018 1.00 71.81 187 TYR A CA 1
ATOM 1544 C C . TYR A 1 187 ? -4.756 4.744 25.581 1.00 71.81 187 TYR A C 1
ATOM 1546 O O . TYR A 1 187 ? -5.825 4.326 25.121 1.00 71.81 187 TYR A O 1
ATOM 1554 N N . THR A 1 188 ? -4.681 5.656 26.552 1.00 76.56 188 THR A N 1
ATOM 1555 C CA . THR A 1 188 ? -5.863 6.393 27.025 1.00 76.56 188 THR A CA 1
ATOM 1556 C C . THR A 1 188 ? -6.233 7.495 26.038 1.00 76.56 188 THR A C 1
ATOM 1558 O O . THR A 1 188 ? -5.413 7.933 25.221 1.00 76.56 188 THR A O 1
ATOM 1561 N N . LYS A 1 189 ? -7.469 7.991 26.120 1.00 77.62 189 LYS A N 1
ATOM 1562 C CA . LYS A 1 189 ? -7.928 9.113 25.294 1.00 77.62 189 LYS A CA 1
ATOM 1563 C C . LYS A 1 189 ? -7.039 10.351 25.459 1.00 77.62 189 LYS A C 1
ATOM 1565 O O . LYS A 1 189 ? -6.630 10.950 24.467 1.00 77.62 189 LYS A O 1
ATOM 1570 N N . GLU A 1 190 ? -6.666 10.689 26.691 1.00 81.25 190 GLU A N 1
ATOM 1571 C CA . GLU A 1 190 ? -5.798 11.833 26.993 1.00 81.25 190 GLU A CA 1
ATOM 1572 C C . GLU A 1 190 ? -4.398 11.659 26.389 1.00 81.25 190 GLU A C 1
ATOM 1574 O O . GLU A 1 190 ? -3.762 12.631 25.974 1.00 81.25 190 GLU A O 1
ATOM 1579 N N . GLU A 1 191 ? -3.891 10.425 26.326 1.00 80.69 191 GLU A N 1
ATOM 1580 C CA . GLU A 1 191 ? -2.625 10.130 25.657 1.00 80.69 191 GLU A CA 1
ATOM 1581 C C . GLU A 1 191 ? -2.736 10.330 24.147 1.00 80.69 191 GLU A C 1
ATOM 1583 O O . GLU A 1 191 ? -1.863 10.975 23.565 1.00 80.69 191 GLU A O 1
ATOM 1588 N N . VAL A 1 192 ? -3.809 9.842 23.516 1.00 80.12 192 VAL A N 1
ATOM 1589 C CA . VAL A 1 192 ? -4.068 10.042 22.080 1.00 80.12 192 VAL A CA 1
ATOM 1590 C C . VAL A 1 192 ? -4.183 11.525 21.747 1.00 80.12 192 VAL A C 1
ATOM 1592 O O . VAL A 1 192 ? -3.530 11.983 20.813 1.00 80.12 192 VAL A O 1
ATOM 1595 N N . GLU A 1 193 ? -4.942 12.296 22.526 1.00 82.44 193 GLU A N 1
ATOM 1596 C CA . GLU A 1 193 ? -5.093 13.743 22.339 1.00 82.44 193 GLU A CA 1
ATOM 1597 C C . GLU A 1 193 ? -3.754 14.475 22.492 1.00 82.44 193 GLU A C 1
ATOM 1599 O O . GLU A 1 193 ? -3.411 15.345 21.686 1.00 82.44 193 GLU A O 1
ATOM 1604 N N . ARG A 1 194 ? -2.931 14.078 23.470 1.00 84.69 194 ARG A N 1
ATOM 1605 C CA . ARG A 1 194 ? -1.571 14.609 23.636 1.00 84.69 194 ARG A CA 1
ATOM 1606 C C . ARG A 1 194 ? -0.684 14.264 22.439 1.00 84.69 194 ARG A C 1
ATOM 1608 O O . ARG A 1 194 ? 0.047 15.131 21.948 1.00 84.69 194 ARG A O 1
ATOM 1615 N N . TYR A 1 195 ? -0.742 13.023 21.953 1.00 84.56 195 TYR A N 1
ATOM 1616 C CA . TYR A 1 195 ? -0.010 12.603 20.759 1.00 84.56 195 TYR A CA 1
ATOM 1617 C C . TYR A 1 195 ? -0.467 13.384 19.536 1.00 84.56 195 TYR A C 1
ATOM 1619 O O . TYR A 1 195 ? 0.391 13.885 18.812 1.00 84.56 195 TYR A O 1
ATOM 1627 N N . TRP A 1 196 ? -1.771 13.567 19.349 1.00 86.06 196 TRP A N 1
ATOM 1628 C CA . TRP A 1 196 ? -2.341 14.361 18.269 1.00 86.06 196 TRP A CA 1
ATOM 1629 C C . TRP A 1 196 ? -1.893 15.822 18.335 1.00 86.06 196 TRP A C 1
ATOM 1631 O O . TRP A 1 196 ? -1.370 16.351 17.356 1.00 86.06 196 TRP A O 1
ATOM 1641 N N . GLY A 1 197 ? -1.962 16.455 19.509 1.00 86.69 197 GLY A N 1
ATOM 1642 C CA . GLY A 1 197 ? -1.462 17.816 19.710 1.00 86.69 197 GLY A CA 1
ATOM 1643 C C . GLY A 1 197 ? 0.036 17.950 19.408 1.00 86.69 197 GLY A C 1
ATOM 1644 O O . GLY A 1 197 ? 0.476 18.953 18.846 1.00 86.69 197 GLY A O 1
ATOM 1645 N N . SER A 1 198 ? 0.838 16.926 19.724 1.00 88.31 198 SER A N 1
ATOM 1646 C CA . SER A 1 198 ? 2.258 16.876 19.346 1.00 88.31 198 SER A CA 1
ATOM 1647 C C . SER A 1 198 ? 2.472 16.599 17.854 1.00 88.31 198 SER A C 1
ATOM 1649 O O . SER A 1 198 ? 3.438 17.085 17.267 1.00 88.31 198 SER A O 1
ATOM 1651 N N . TRP A 1 199 ? 1.585 15.811 17.243 1.00 89.25 199 TRP A N 1
ATOM 1652 C CA . TRP A 1 199 ? 1.607 15.458 15.832 1.00 89.25 199 TRP A CA 1
ATOM 1653 C C . TRP A 1 199 ? 1.368 16.703 14.998 1.00 89.25 199 TRP A C 1
ATOM 1655 O O . TRP A 1 199 ? 2.188 17.007 14.141 1.00 89.25 199 TRP A O 1
ATOM 1665 N N . GLN A 1 200 ? 0.337 17.483 15.327 1.00 88.88 200 GLN A N 1
ATOM 1666 C CA . GLN A 1 200 ? -0.041 18.698 14.607 1.00 88.88 200 GLN A CA 1
ATOM 1667 C C . GLN A 1 200 ? 1.070 19.751 14.527 1.00 88.88 200 GLN A C 1
ATOM 1669 O O . GLN A 1 200 ? 1.173 20.451 13.527 1.00 88.88 200 GLN A O 1
ATOM 1674 N N . LYS A 1 201 ? 1.971 19.795 15.514 1.00 91.62 201 LYS A N 1
ATOM 1675 C CA . LYS A 1 201 ? 3.125 20.710 15.532 1.00 91.62 201 LYS A CA 1
ATOM 1676 C C . LYS A 1 201 ? 4.277 20.295 14.604 1.00 91.62 201 LYS A C 1
ATOM 1678 O O . LYS A 1 201 ? 5.225 21.058 14.445 1.00 91.62 201 LYS A O 1
ATOM 1683 N N . LYS A 1 202 ? 4.258 19.083 14.040 1.00 92.38 202 LYS A N 1
ATOM 1684 C CA . LYS A 1 202 ? 5.329 18.574 13.165 1.00 92.38 202 LYS A CA 1
ATOM 1685 C C . LYS A 1 202 ? 5.120 19.015 11.722 1.00 92.38 202 LYS A C 1
ATOM 1687 O O . LYS A 1 202 ? 3.987 19.106 11.257 1.00 92.38 202 LYS A O 1
ATOM 1692 N N . SER A 1 203 ? 6.222 19.197 10.993 1.00 94.31 203 SER A N 1
ATOM 1693 C CA . SER A 1 203 ? 6.174 19.424 9.547 1.00 94.31 203 SER A CA 1
ATOM 1694 C C . SER A 1 203 ? 5.556 18.231 8.812 1.00 94.31 203 SER A C 1
ATOM 1696 O O . SER A 1 203 ? 5.665 17.086 9.266 1.00 94.31 203 SER A O 1
ATOM 1698 N N . ILE A 1 204 ? 4.947 18.496 7.651 1.00 93.44 204 ILE A N 1
ATOM 1699 C CA . ILE A 1 204 ? 4.382 17.464 6.764 1.00 93.44 204 ILE A CA 1
ATOM 1700 C C . ILE A 1 204 ? 5.436 16.395 6.459 1.00 93.44 204 ILE A C 1
ATOM 1702 O O . ILE A 1 204 ? 5.176 15.209 6.626 1.00 93.44 204 ILE A O 1
ATOM 1706 N N . GLU A 1 205 ? 6.657 16.809 6.120 1.00 91.81 205 GLU A N 1
ATOM 1707 C CA . GLU A 1 205 ? 7.774 15.903 5.837 1.00 91.81 205 GLU A CA 1
ATOM 1708 C C . GLU A 1 205 ? 8.072 14.950 7.009 1.00 91.81 205 GLU A C 1
ATOM 1710 O O . GLU A 1 205 ? 8.192 13.736 6.831 1.00 91.81 205 GLU A O 1
ATOM 1715 N N . CYS A 1 206 ? 8.120 15.478 8.239 1.00 91.06 206 CYS A N 1
ATOM 1716 C CA . CYS A 1 206 ? 8.367 14.678 9.437 1.00 91.06 206 CYS A CA 1
ATOM 1717 C C . CYS A 1 206 ? 7.238 13.668 9.693 1.00 91.06 206 CYS A C 1
ATOM 1719 O O . CYS A 1 206 ? 7.503 12.512 10.047 1.00 91.06 206 CYS A O 1
ATOM 1721 N N . LYS A 1 207 ? 5.982 14.092 9.506 1.00 93.25 207 LYS A N 1
ATOM 1722 C CA . LYS A 1 207 ? 4.801 13.230 9.637 1.00 93.25 207 LYS A CA 1
ATOM 1723 C C . LYS A 1 207 ? 4.812 12.120 8.576 1.00 93.25 207 LYS A C 1
ATOM 1725 O O . LYS A 1 207 ? 4.704 10.949 8.939 1.00 93.25 207 LYS A O 1
ATOM 1730 N N . MET A 1 208 ? 5.054 12.454 7.306 1.00 94.06 208 MET A N 1
ATOM 1731 C CA . MET A 1 208 ? 5.125 11.486 6.203 1.00 94.06 208 MET A CA 1
ATOM 1732 C C . MET A 1 208 ? 6.239 10.463 6.396 1.00 94.06 208 MET A C 1
ATOM 1734 O O . MET A 1 208 ? 6.010 9.267 6.223 1.00 94.06 208 MET A O 1
ATOM 1738 N N . LYS A 1 209 ? 7.424 10.894 6.844 1.00 90.88 209 LYS A N 1
ATOM 1739 C CA . LYS A 1 209 ? 8.524 9.975 7.158 1.00 90.88 209 LYS A CA 1
ATOM 1740 C C . LYS A 1 209 ? 8.131 8.966 8.239 1.00 90.88 209 LYS A C 1
ATOM 1742 O O . LYS A 1 209 ? 8.420 7.779 8.111 1.00 90.88 209 LYS A O 1
ATOM 1747 N N . LYS A 1 210 ? 7.438 9.414 9.291 1.00 89.31 210 LYS A N 1
ATOM 1748 C CA . LYS A 1 210 ? 6.932 8.529 10.356 1.00 89.31 210 LYS A CA 1
ATOM 1749 C C . LYS A 1 210 ? 5.865 7.559 9.851 1.00 89.31 210 LYS A C 1
ATOM 1751 O O . LYS A 1 210 ? 5.921 6.386 10.209 1.00 89.31 210 LYS A O 1
ATOM 1756 N N . ILE A 1 211 ? 4.937 8.023 9.014 1.00 90.75 211 ILE A N 1
ATOM 1757 C CA . ILE A 1 211 ? 3.928 7.167 8.371 1.00 90.75 211 ILE A CA 1
ATOM 1758 C C . ILE A 1 211 ? 4.622 6.092 7.528 1.00 90.75 211 ILE A C 1
ATOM 1760 O O . ILE A 1 211 ? 4.366 4.907 7.720 1.00 90.75 211 ILE A O 1
ATOM 1764 N N . ALA A 1 212 ? 5.564 6.476 6.667 1.00 90.31 212 ALA A N 1
ATOM 1765 C CA . ALA A 1 212 ? 6.265 5.539 5.799 1.00 90.31 212 ALA A CA 1
ATOM 1766 C C . ALA A 1 212 ? 7.072 4.490 6.581 1.00 90.31 212 ALA A C 1
ATOM 1768 O O . ALA A 1 212 ? 7.016 3.306 6.260 1.00 90.31 212 ALA A O 1
ATOM 1769 N N . ILE A 1 213 ? 7.775 4.893 7.647 1.00 85.75 213 ILE A N 1
ATOM 1770 C CA . ILE A 1 213 ? 8.484 3.955 8.533 1.00 85.75 213 ILE A CA 1
ATOM 1771 C C . ILE A 1 213 ? 7.503 2.974 9.187 1.00 85.75 213 ILE A C 1
ATOM 1773 O O . ILE A 1 213 ? 7.783 1.775 9.240 1.00 85.75 213 ILE A O 1
ATOM 1777 N N . CYS A 1 214 ? 6.352 3.464 9.655 1.00 84.94 214 CYS A N 1
ATOM 1778 C CA . CYS A 1 214 ? 5.317 2.631 10.260 1.00 84.94 214 CYS A CA 1
ATOM 1779 C C . CYS A 1 214 ? 4.794 1.583 9.264 1.00 84.94 214 CYS A C 1
ATOM 1781 O O . CYS A 1 214 ? 4.835 0.387 9.557 1.00 84.94 214 CYS A O 1
ATOM 1783 N N . LEU A 1 215 ? 4.396 2.014 8.062 1.00 86.62 215 LEU A N 1
ATOM 1784 C CA . LEU A 1 215 ? 3.897 1.140 6.994 1.00 86.62 215 LEU A CA 1
ATOM 1785 C C . LEU A 1 215 ? 4.945 0.110 6.556 1.00 86.62 215 LEU A C 1
ATOM 1787 O O . LEU A 1 215 ? 4.634 -1.075 6.428 1.00 86.62 215 LEU A O 1
ATOM 1791 N N . TYR A 1 216 ? 6.202 0.529 6.396 1.00 84.69 216 TYR A N 1
ATOM 1792 C CA . TYR A 1 216 ? 7.290 -0.375 6.031 1.00 84.69 216 TYR A CA 1
ATOM 1793 C C . TYR A 1 216 ? 7.572 -1.407 7.129 1.00 84.69 216 TYR A C 1
ATOM 1795 O O . TYR A 1 216 ? 7.745 -2.586 6.833 1.00 84.69 216 TYR A O 1
ATOM 1803 N N . SER A 1 217 ? 7.580 -0.990 8.402 1.00 78.88 217 SER A N 1
ATOM 1804 C CA . SER A 1 217 ? 7.757 -1.891 9.551 1.00 78.88 217 SER A CA 1
ATOM 1805 C C . SER A 1 217 ? 6.635 -2.922 9.650 1.00 78.88 217 SER A C 1
ATOM 1807 O O . SER A 1 217 ? 6.876 -4.083 9.983 1.00 78.88 217 SER A O 1
ATOM 1809 N N . ILE A 1 218 ? 5.406 -2.492 9.374 1.00 73.75 218 ILE A N 1
ATOM 1810 C CA . ILE A 1 218 ? 4.235 -3.357 9.300 1.00 73.75 218 ILE A CA 1
ATOM 1811 C C . ILE A 1 218 ? 4.457 -4.400 8.197 1.00 73.75 218 ILE A C 1
ATOM 1813 O O . ILE A 1 218 ? 4.497 -5.594 8.498 1.00 73.75 218 ILE A O 1
ATOM 1817 N N . ARG A 1 219 ? 4.754 -3.962 6.967 1.00 78.19 219 ARG A N 1
ATOM 1818 C CA . ARG A 1 219 ? 5.034 -4.840 5.820 1.00 78.19 219 ARG A CA 1
ATOM 1819 C C . ARG A 1 219 ? 6.176 -5.827 6.073 1.00 78.19 219 ARG A C 1
ATOM 1821 O O . ARG A 1 219 ? 6.054 -6.993 5.713 1.00 78.19 219 ARG A O 1
ATOM 1828 N N . SER A 1 220 ? 7.280 -5.392 6.680 1.00 74.50 220 SER A N 1
ATOM 1829 C CA . SER A 1 220 ? 8.461 -6.239 6.904 1.00 74.50 220 SER A CA 1
ATOM 1830 C C . SER A 1 220 ? 8.283 -7.283 8.010 1.00 74.50 220 SER A C 1
ATOM 1832 O O . SER A 1 220 ? 9.090 -8.203 8.108 1.00 74.50 220 SER A O 1
ATOM 1834 N N . SER A 1 221 ? 7.237 -7.158 8.830 1.00 69.25 221 SER A N 1
ATOM 1835 C CA . SER A 1 221 ? 6.989 -8.019 9.991 1.00 69.25 221 SER A CA 1
ATOM 1836 C C . SER A 1 221 ? 5.767 -8.927 9.807 1.00 69.25 221 SER A C 1
ATOM 1838 O O . SER A 1 221 ? 5.167 -9.328 10.806 1.00 69.25 221 SER A O 1
ATOM 1840 N N . TYR A 1 222 ? 5.362 -9.217 8.563 1.00 69.38 222 TYR A N 1
ATOM 1841 C CA . TYR A 1 222 ? 4.176 -10.028 8.270 1.00 69.38 222 TYR A CA 1
ATOM 1842 C C . TYR A 1 222 ? 4.351 -11.472 8.769 1.00 69.38 222 TYR A C 1
ATOM 1844 O O . TYR A 1 222 ? 5.048 -12.287 8.169 1.00 69.38 222 TYR A O 1
ATOM 1852 N N . THR A 1 223 ? 3.718 -11.775 9.901 1.00 66.88 223 THR A N 1
ATOM 1853 C CA . THR A 1 223 ? 3.644 -13.097 10.534 1.00 66.88 223 THR A CA 1
ATOM 1854 C C . THR A 1 223 ? 2.215 -13.332 11.025 1.00 66.88 223 THR A C 1
ATOM 1856 O O . THR A 1 223 ? 1.479 -12.369 11.257 1.00 66.88 223 THR A O 1
ATOM 1859 N N . HIS A 1 224 ? 1.832 -14.591 11.272 1.00 59.06 224 HIS A N 1
ATOM 1860 C CA . HIS A 1 224 ? 0.531 -14.925 11.876 1.00 59.06 224 HIS A CA 1
ATOM 1861 C C . HIS A 1 224 ? 0.261 -14.169 13.192 1.00 59.06 224 HIS A C 1
ATOM 1863 O O . HIS A 1 224 ? -0.878 -13.816 13.470 1.00 59.06 224 HIS A O 1
ATOM 1869 N N . SER A 1 225 ? 1.293 -13.862 13.987 1.00 59.59 225 SER A N 1
ATOM 1870 C CA . SER A 1 225 ? 1.142 -13.104 15.239 1.00 59.59 225 SER A CA 1
ATOM 1871 C C . SER A 1 225 ? 0.929 -11.602 15.028 1.00 59.59 225 SER A C 1
ATOM 1873 O O . SER A 1 225 ? 0.366 -10.943 15.895 1.00 59.59 225 SER A O 1
ATOM 1875 N N . ASN A 1 226 ? 1.394 -11.052 13.901 1.00 63.41 226 ASN A N 1
ATOM 1876 C CA . ASN A 1 226 ? 1.410 -9.611 13.643 1.00 63.41 226 ASN A CA 1
ATOM 1877 C C . ASN A 1 226 ? 0.320 -9.143 12.673 1.00 63.41 226 ASN A C 1
ATOM 1879 O O . ASN A 1 226 ? 0.071 -7.941 12.588 1.00 63.41 226 ASN A O 1
ATOM 1883 N N . ILE A 1 227 ? -0.331 -10.063 11.954 1.00 63.69 227 ILE A N 1
ATOM 1884 C CA . ILE A 1 227 ? -1.401 -9.748 10.997 1.00 63.69 227 ILE A CA 1
ATOM 1885 C C . ILE A 1 227 ? -2.569 -9.003 11.663 1.00 63.69 227 ILE A C 1
ATOM 1887 O O . ILE A 1 227 ? -3.122 -8.076 11.084 1.00 63.69 227 ILE A O 1
ATOM 1891 N N . ARG A 1 228 ? -2.845 -9.296 12.941 1.00 57.47 228 ARG A N 1
ATOM 1892 C CA . ARG A 1 228 ? -3.875 -8.614 13.746 1.00 57.47 228 ARG A CA 1
ATOM 1893 C C . ARG A 1 228 ? -3.579 -7.132 14.006 1.00 57.47 228 ARG A C 1
ATOM 1895 O O . ARG A 1 228 ? -4.453 -6.399 14.450 1.00 57.47 228 ARG A O 1
ATOM 1902 N N . TYR A 1 229 ? -2.345 -6.696 13.755 1.00 60.16 229 TYR A N 1
ATOM 1903 C CA . TYR A 1 229 ? -1.872 -5.329 13.987 1.00 60.16 229 TYR A CA 1
ATOM 1904 C C . TYR A 1 229 ? -1.712 -4.529 12.687 1.00 60.16 229 TYR A C 1
ATOM 1906 O O . TYR A 1 229 ? -1.195 -3.410 12.715 1.00 60.16 229 TYR A O 1
ATOM 1914 N N . PHE A 1 230 ? -2.087 -5.110 11.540 1.00 66.00 230 PHE A N 1
ATOM 1915 C CA . PHE A 1 230 ? -1.996 -4.448 10.236 1.00 66.00 230 PHE A CA 1
ATOM 1916 C C . PHE A 1 230 ? -3.117 -3.440 10.014 1.00 66.00 230 PHE A C 1
ATOM 1918 O O . PHE A 1 230 ? -2.878 -2.371 9.442 1.00 66.00 230 PHE A O 1
ATOM 1925 N N . ILE A 1 231 ? -4.327 -3.785 10.458 1.00 69.31 231 ILE A N 1
ATOM 1926 C CA . ILE A 1 231 ? -5.498 -2.935 10.289 1.00 69.31 231 ILE A CA 1
ATOM 1927 C C . ILE A 1 231 ? -5.389 -1.757 11.266 1.00 69.31 231 ILE A C 1
ATOM 1929 O O . ILE A 1 231 ? -5.234 -1.973 12.472 1.00 69.31 231 ILE A O 1
ATOM 1933 N N . PRO A 1 232 ? -5.461 -0.506 10.780 1.00 70.44 232 PRO A N 1
ATOM 1934 C CA . PRO A 1 232 ? -5.473 0.651 11.660 1.00 70.44 232 PRO A CA 1
ATOM 1935 C C . PRO A 1 232 ? -6.733 0.661 12.519 1.00 70.44 232 PRO A C 1
ATOM 1937 O O . PRO A 1 232 ? -7.824 0.316 12.057 1.00 70.44 232 PRO A O 1
ATOM 1940 N N . SER A 1 233 ? -6.619 1.162 13.747 1.00 70.44 233 SER A N 1
ATOM 1941 C CA . SER A 1 233 ? -7.820 1.459 14.523 1.00 70.44 233 SER A CA 1
ATOM 1942 C C . SER A 1 233 ? -8.494 2.730 13.996 1.00 70.44 233 SER A C 1
ATOM 1944 O O . SER A 1 233 ? -7.836 3.746 13.748 1.00 70.44 233 SER A O 1
ATOM 1946 N N . ARG A 1 234 ? -9.823 2.660 13.848 1.00 66.19 234 ARG A N 1
ATOM 1947 C CA . ARG A 1 234 ? -10.700 3.779 13.458 1.00 66.19 234 ARG A CA 1
ATOM 1948 C C . ARG A 1 234 ? -11.335 4.491 14.659 1.00 66.19 234 ARG A C 1
ATOM 1950 O O . ARG A 1 234 ? -12.123 5.418 14.482 1.00 66.19 234 ARG A O 1
ATOM 1957 N N . THR A 1 235 ? -11.044 4.055 15.886 1.00 61.38 235 THR A N 1
ATOM 1958 C CA . THR A 1 235 ? -11.611 4.630 17.111 1.00 61.38 235 THR A CA 1
ATOM 1959 C C . THR A 1 235 ? -10.662 5.651 17.725 1.00 61.38 235 THR A C 1
ATOM 1961 O O . THR A 1 235 ? -9.823 5.320 18.550 1.00 61.38 235 THR A O 1
ATOM 1964 N N . TRP A 1 236 ? -10.827 6.925 17.367 1.00 59.59 236 TRP A N 1
ATOM 1965 C CA . TRP A 1 236 ? -10.209 8.034 18.115 1.00 59.59 236 TRP A CA 1
ATOM 1966 C C . TRP A 1 236 ? -10.965 8.344 19.422 1.00 59.59 236 TRP A C 1
ATOM 1968 O O . TRP A 1 236 ? -10.488 9.122 20.239 1.00 59.59 236 TRP A O 1
ATOM 1978 N N . SER A 1 237 ? -12.158 7.763 19.608 1.00 46.94 237 SER A N 1
ATOM 1979 C CA . SER A 1 237 ? -13.173 8.257 20.545 1.00 46.94 237 SER A CA 1
ATOM 1980 C C . SER A 1 237 ? -13.636 7.269 21.624 1.00 46.94 237 SER A C 1
ATOM 1982 O O . SER A 1 237 ? -14.609 7.576 22.304 1.00 46.94 237 SER A O 1
ATOM 1984 N N . THR A 1 238 ? -13.030 6.086 21.768 1.00 48.81 238 THR A N 1
ATOM 1985 C CA . THR A 1 238 ? -13.386 5.144 22.850 1.00 48.81 238 THR A CA 1
ATOM 1986 C C . THR A 1 238 ? -12.349 5.188 23.963 1.00 48.81 238 THR A C 1
ATOM 1988 O O . THR A 1 238 ? -11.158 5.256 23.670 1.00 48.81 238 THR A O 1
ATOM 1991 N N . ASP A 1 239 ? -12.811 5.127 25.215 1.00 45.53 239 ASP A N 1
ATOM 1992 C CA . ASP A 1 239 ? -12.030 5.402 26.434 1.00 45.53 239 ASP A CA 1
ATOM 1993 C C . ASP A 1 239 ? -10.790 4.508 26.633 1.00 45.53 239 ASP A C 1
ATOM 1995 O O . ASP A 1 239 ? -9.880 4.879 27.369 1.00 45.53 239 ASP A O 1
ATOM 1999 N N . GLU A 1 240 ? -10.686 3.388 25.910 1.00 51.53 240 GLU A N 1
ATOM 2000 C CA . GLU A 1 240 ? -9.467 2.583 25.804 1.00 51.53 240 GLU A CA 1
ATOM 2001 C C . GLU A 1 240 ? -9.267 2.104 24.355 1.00 51.53 240 GLU A C 1
ATOM 2003 O O . GLU A 1 240 ? -10.135 1.448 23.766 1.00 51.53 240 GLU A O 1
ATOM 2008 N N . LEU A 1 241 ? -8.112 2.419 23.756 1.00 56.28 241 LEU A N 1
ATOM 2009 C CA . LEU A 1 241 ? -7.670 1.785 22.510 1.00 56.28 241 LEU A CA 1
ATOM 2010 C C . LEU A 1 241 ? -7.242 0.338 22.790 1.00 56.28 241 LEU A C 1
ATOM 2012 O O . LEU A 1 241 ? -6.527 0.074 23.755 1.00 56.28 241 LEU A O 1
ATOM 2016 N N . GLN A 1 242 ? -7.658 -0.601 21.933 1.00 53.28 242 GLN A N 1
ATOM 2017 C CA . GLN A 1 242 ? -7.288 -2.015 22.066 1.00 53.28 242 GLN A CA 1
ATOM 2018 C C . GLN A 1 242 ? -5.768 -2.247 21.957 1.00 53.28 242 GLN A C 1
ATOM 2020 O O . GLN A 1 242 ? -5.031 -1.448 21.381 1.00 53.28 242 GLN A O 1
ATOM 2025 N N . THR A 1 243 ? -5.329 -3.392 22.487 1.00 54.75 243 THR A N 1
ATOM 2026 C CA . THR A 1 243 ? -3.997 -3.722 23.028 1.00 54.75 243 THR A CA 1
ATOM 2027 C C . THR A 1 243 ? -2.795 -3.739 22.057 1.00 54.75 243 THR A C 1
ATOM 2029 O O . THR A 1 243 ? -1.829 -4.454 22.308 1.00 54.75 243 THR A O 1
ATOM 2032 N N . SER A 1 244 ? -2.784 -3.021 20.925 1.00 59.03 244 SER A N 1
ATOM 2033 C CA . SER A 1 244 ? -1.675 -3.137 19.939 1.00 59.03 244 SER A CA 1
ATOM 2034 C C . SER A 1 244 ? -1.716 -2.191 18.724 1.00 59.03 244 SER A C 1
ATOM 2036 O O . SER A 1 244 ? -1.225 -2.523 17.642 1.00 59.03 244 SER A O 1
ATOM 2038 N N . VAL A 1 245 ? -2.300 -1.002 18.852 1.00 67.94 245 VAL A N 1
ATOM 2039 C CA . VAL A 1 245 ? -2.452 -0.101 17.699 1.00 67.94 245 VAL A CA 1
ATOM 2040 C C . VAL A 1 245 ? -1.155 0.664 17.406 1.00 67.94 245 VAL A C 1
ATOM 2042 O O . VAL A 1 245 ? -0.706 1.467 18.219 1.00 67.94 245 VAL A O 1
ATOM 2045 N N . LYS A 1 246 ? -0.569 0.458 16.217 1.00 73.00 246 LYS A N 1
ATOM 2046 C CA . LYS A 1 246 ? 0.629 1.194 15.752 1.00 73.00 246 LYS A CA 1
ATOM 2047 C C . LYS A 1 246 ? 0.307 2.583 15.188 1.00 73.00 246 LYS A C 1
ATOM 2049 O O . LYS A 1 246 ? 1.126 3.500 15.255 1.00 73.00 246 LYS A O 1
ATOM 2054 N N . TYR A 1 247 ? -0.871 2.734 14.595 1.00 77.31 247 TYR A N 1
ATOM 2055 C CA . TYR A 1 247 ? -1.328 3.977 13.989 1.00 77.31 247 TYR A CA 1
ATOM 2056 C C . TYR A 1 247 ? -2.857 4.015 13.928 1.00 77.31 247 TYR A C 1
ATOM 2058 O O . TYR A 1 247 ? -3.521 2.980 13.844 1.00 77.31 247 TYR A O 1
ATOM 2066 N N . LEU A 1 248 ? -3.401 5.225 14.002 1.00 81.69 248 LEU A N 1
ATOM 2067 C CA . LEU A 1 248 ? -4.822 5.515 13.918 1.00 81.69 248 LEU A CA 1
ATOM 2068 C C . LEU A 1 248 ? -5.147 6.166 12.584 1.00 81.69 248 LEU A C 1
ATOM 2070 O O . LEU A 1 248 ? -4.363 6.966 12.069 1.00 81.69 248 LEU A O 1
ATOM 2074 N N . VAL A 1 249 ? -6.340 5.871 12.083 1.00 82.38 249 VAL A N 1
ATOM 2075 C CA . VAL A 1 249 ? -6.914 6.513 10.900 1.00 82.38 249 VAL A CA 1
ATOM 2076 C C . VAL A 1 249 ? -8.219 7.180 11.302 1.00 82.38 249 VAL A C 1
ATOM 2078 O O . VAL A 1 249 ? -8.987 6.611 12.082 1.00 82.38 249 VAL A O 1
ATOM 2081 N N . HIS A 1 250 ? -8.454 8.395 10.814 1.00 79.81 250 HIS A N 1
ATOM 2082 C CA . HIS A 1 250 ? -9.711 9.095 11.049 1.00 79.81 250 HIS A CA 1
ATOM 2083 C C . HIS A 1 250 ? -10.893 8.248 10.543 1.00 79.81 250 HIS A C 1
ATOM 2085 O O . HIS A 1 250 ? -10.800 7.582 9.513 1.00 79.81 250 HIS A O 1
ATOM 2091 N N . LYS A 1 251 ? -12.010 8.240 11.279 1.00 71.88 251 LYS A N 1
ATOM 2092 C CA . LYS A 1 251 ? -13.104 7.264 11.104 1.00 71.88 251 LYS A CA 1
ATOM 2093 C C . LYS A 1 251 ? -13.663 7.195 9.676 1.00 71.88 251 LYS A C 1
ATOM 2095 O O . LYS A 1 251 ? -14.010 6.108 9.214 1.00 71.88 251 LYS A O 1
ATOM 2100 N N . ASP A 1 252 ? -13.721 8.340 9.007 1.00 77.31 252 ASP A N 1
ATOM 2101 C CA . ASP A 1 252 ? -14.337 8.507 7.686 1.00 77.31 252 ASP A CA 1
ATOM 2102 C C . ASP A 1 252 ? -13.353 8.316 6.521 1.00 77.31 252 ASP A C 1
ATOM 2104 O O . ASP A 1 252 ? -13.708 8.514 5.362 1.00 77.31 252 ASP A O 1
ATOM 2108 N N . VAL A 1 253 ? -12.109 7.930 6.811 1.00 83.44 253 VAL A N 1
ATOM 2109 C CA . VAL A 1 253 ? -11.054 7.828 5.802 1.00 83.44 253 VAL A CA 1
ATOM 2110 C C . VAL A 1 253 ? -10.899 6.400 5.323 1.00 83.44 253 VAL A C 1
ATOM 2112 O O . VAL A 1 253 ? -10.679 5.464 6.099 1.00 83.44 253 VAL A O 1
ATOM 2115 N N . ASP A 1 254 ? -10.945 6.250 4.005 1.00 86.88 254 ASP A N 1
ATOM 2116 C CA . ASP A 1 254 ? -10.581 5.012 3.340 1.00 86.88 254 ASP A CA 1
ATOM 2117 C C . ASP A 1 254 ? -9.069 4.970 3.079 1.00 86.88 254 ASP A C 1
ATOM 2119 O O . ASP A 1 254 ? -8.553 5.512 2.100 1.00 86.88 254 ASP A O 1
ATOM 2123 N N . LEU A 1 255 ? -8.345 4.299 3.976 1.00 87.12 255 LEU A N 1
ATOM 2124 C CA . LEU A 1 255 ? -6.901 4.121 3.842 1.00 87.12 255 LEU A CA 1
ATOM 2125 C C . LEU A 1 255 ? -6.515 3.298 2.597 1.00 87.12 255 LEU A C 1
ATOM 2127 O O . LEU A 1 255 ? -5.448 3.537 2.035 1.00 87.12 255 LEU A O 1
ATOM 2131 N N . LEU A 1 256 ? -7.353 2.357 2.141 1.00 89.75 256 LEU A N 1
ATOM 2132 C CA . LEU A 1 256 ? -7.062 1.602 0.915 1.00 89.75 256 LEU A CA 1
ATOM 2133 C C . LEU A 1 256 ? -7.130 2.526 -0.301 1.00 89.75 256 LEU A C 1
ATOM 2135 O O . LEU A 1 256 ? -6.262 2.460 -1.169 1.00 89.75 256 LEU A O 1
ATOM 2139 N N . ASN A 1 257 ? -8.091 3.451 -0.318 1.00 91.94 257 ASN A N 1
ATOM 2140 C CA . ASN A 1 257 ? -8.159 4.490 -1.340 1.00 91.94 257 ASN A CA 1
ATOM 2141 C C . ASN A 1 257 ? -6.937 5.426 -1.301 1.00 91.94 257 ASN A C 1
ATOM 2143 O O . ASN A 1 257 ? -6.403 5.772 -2.353 1.00 91.94 257 ASN A O 1
ATOM 2147 N N . LEU A 1 258 ? -6.431 5.787 -0.115 1.00 93.38 258 LEU A N 1
ATOM 2148 C CA . LEU A 1 258 ? -5.178 6.549 -0.004 1.00 93.38 258 LEU A CA 1
ATOM 2149 C C . LEU A 1 258 ? -3.987 5.788 -0.603 1.00 93.38 258 LEU A C 1
ATOM 2151 O O . LEU A 1 258 ? -3.204 6.368 -1.353 1.00 93.38 258 LEU A O 1
ATOM 2155 N N . PHE A 1 259 ? -3.855 4.485 -0.332 1.00 94.25 259 PHE A N 1
ATOM 2156 C CA . PHE A 1 259 ? -2.815 3.667 -0.966 1.00 94.25 259 PHE A CA 1
ATOM 2157 C C . PHE A 1 259 ? -3.007 3.542 -2.472 1.00 94.25 259 PHE A C 1
ATOM 2159 O O . PHE A 1 259 ? -2.028 3.628 -3.211 1.00 94.25 259 PHE A O 1
ATOM 2166 N N . LYS A 1 260 ? -4.253 3.408 -2.937 1.00 94.62 260 LYS A N 1
ATOM 2167 C CA . LYS A 1 260 ? -4.569 3.419 -4.364 1.00 94.62 260 LYS A CA 1
ATOM 2168 C C . LYS A 1 260 ? -4.081 4.714 -5.011 1.00 94.62 260 LYS A C 1
ATOM 2170 O O . LYS A 1 260 ? -3.337 4.633 -5.979 1.00 94.62 260 LYS A O 1
ATOM 2175 N N . LYS A 1 261 ? -4.385 5.887 -4.441 1.00 95.69 261 LYS A N 1
ATOM 2176 C CA . LYS A 1 261 ? -3.890 7.190 -4.934 1.00 95.69 261 LYS A CA 1
ATOM 2177 C C . LYS A 1 261 ? -2.361 7.237 -5.046 1.00 95.69 261 LYS A C 1
ATOM 2179 O O . LYS A 1 261 ? -1.851 7.680 -6.070 1.00 95.69 261 LYS A O 1
ATOM 2184 N N . VAL A 1 262 ? -1.631 6.712 -4.052 1.00 95.88 262 VAL A N 1
ATOM 2185 C CA . VAL A 1 262 ? -0.158 6.594 -4.121 1.00 95.88 262 VAL A CA 1
ATOM 2186 C C . VAL A 1 262 ? 0.264 5.740 -5.318 1.00 95.88 262 VAL A C 1
ATOM 2188 O O . VAL A 1 262 ? 1.141 6.139 -6.079 1.00 95.88 262 VAL A O 1
ATOM 2191 N N . ILE A 1 263 ? -0.366 4.578 -5.512 1.00 95.69 263 ILE A N 1
ATOM 2192 C CA . ILE A 1 263 ? -0.056 3.678 -6.631 1.00 95.69 263 ILE A CA 1
ATOM 2193 C C . ILE A 1 263 ? -0.323 4.361 -7.979 1.00 95.69 263 ILE A C 1
ATOM 2195 O O . ILE A 1 263 ? 0.484 4.200 -8.892 1.00 95.69 263 ILE A O 1
ATOM 2199 N N . LEU A 1 264 ? -1.396 5.149 -8.102 1.00 95.56 264 LEU A N 1
ATOM 2200 C CA . LEU A 1 264 ? -1.702 5.896 -9.327 1.00 95.56 264 LEU A CA 1
ATOM 2201 C C . LEU A 1 264 ? -0.602 6.903 -9.667 1.00 95.56 264 LEU A C 1
ATOM 2203 O O . LEU A 1 264 ? -0.070 6.863 -10.774 1.00 95.56 264 LEU A O 1
ATOM 2207 N N . GLU A 1 265 ? -0.205 7.745 -8.709 1.00 95.56 265 GLU A N 1
ATOM 2208 C CA . GLU A 1 265 ? 0.872 8.718 -8.927 1.00 95.56 265 GLU A CA 1
ATOM 2209 C C . GLU A 1 265 ? 2.199 8.028 -9.285 1.00 95.56 265 GLU A C 1
ATOM 2211 O O . GLU A 1 265 ? 2.943 8.508 -10.142 1.00 95.56 265 GLU A O 1
ATOM 2216 N N . LEU A 1 266 ? 2.490 6.869 -8.684 1.00 94.19 266 LEU A N 1
ATOM 2217 C CA . LEU A 1 266 ? 3.683 6.088 -9.017 1.00 94.19 266 LEU A CA 1
ATOM 2218 C C . LEU A 1 266 ? 3.607 5.469 -10.416 1.00 94.19 266 LEU A C 1
ATOM 2220 O O . LEU A 1 266 ? 4.612 5.481 -11.123 1.00 94.19 266 LEU A O 1
ATOM 2224 N N . CYS A 1 267 ? 2.450 4.956 -10.837 1.00 94.62 267 CYS A N 1
ATOM 2225 C CA . CYS A 1 267 ? 2.255 4.412 -12.183 1.00 94.62 267 CYS A CA 1
ATOM 2226 C C . CYS A 1 267 ? 2.427 5.488 -13.259 1.00 94.62 267 CYS A C 1
ATOM 2228 O O . CYS A 1 267 ? 3.112 5.248 -14.251 1.00 94.62 267 CYS A O 1
ATOM 2230 N N . GLU A 1 268 ? 1.881 6.686 -13.039 1.00 94.31 268 GLU A N 1
ATOM 2231 C CA . GLU A 1 268 ? 2.108 7.822 -13.937 1.00 94.31 268 GLU A CA 1
ATOM 2232 C C . GLU A 1 268 ? 3.596 8.181 -14.028 1.00 94.31 268 GLU A C 1
ATOM 2234 O O . GLU A 1 268 ? 4.127 8.353 -15.121 1.00 94.31 268 GLU A O 1
ATOM 2239 N N . GLN A 1 269 ? 4.301 8.233 -12.894 1.00 92.31 269 GLN A N 1
ATOM 2240 C CA . GLN A 1 269 ? 5.742 8.502 -12.873 1.00 92.31 269 GLN A CA 1
ATOM 2241 C C . GLN A 1 269 ? 6.590 7.395 -13.508 1.00 92.31 269 GLN A C 1
ATOM 2243 O O . GLN A 1 269 ? 7.704 7.666 -13.936 1.00 92.31 269 GLN A O 1
ATOM 2248 N N . ILE A 1 270 ? 6.126 6.143 -13.494 1.00 91.94 270 ILE A N 1
ATOM 2249 C CA . ILE A 1 270 ? 6.814 5.030 -14.159 1.00 91.94 270 ILE A CA 1
ATOM 2250 C C . ILE A 1 270 ? 6.739 5.204 -15.675 1.00 91.94 270 ILE A C 1
ATOM 2252 O O . ILE A 1 270 ? 7.720 4.912 -16.354 1.00 91.94 270 ILE A O 1
ATOM 2256 N N . LEU A 1 271 ? 5.584 5.624 -16.194 1.00 92.50 271 LEU A N 1
ATOM 2257 C CA . LEU A 1 271 ? 5.319 5.686 -17.630 1.00 92.50 271 LEU A CA 1
ATOM 2258 C C . LEU A 1 271 ? 5.818 6.975 -18.292 1.00 92.50 271 LEU A C 1
ATOM 2260 O O . LEU A 1 271 ? 6.217 6.917 -19.454 1.00 92.50 271 LEU A O 1
ATOM 2264 N N . ASN A 1 272 ? 5.856 8.087 -17.552 1.00 87.31 272 ASN A N 1
ATOM 2265 C CA . ASN A 1 272 ? 6.552 9.314 -17.961 1.00 87.31 272 ASN A CA 1
ATOM 2266 C C . ASN A 1 272 ? 8.083 9.141 -17.937 1.00 87.31 272 ASN A C 1
ATOM 2268 O O . ASN A 1 272 ? 8.768 9.910 -18.638 1.00 87.31 272 ASN A O 1
#

Organism: NCBI:txid47678

pLDDT: mean 80.03, std 13.71, range [36.66, 97.81]

Sequence (272 aa):
MWKIPNFVVTPNLEEDIERLLSKKILELYLNCEDGEKRNRIRRITEMLDLIDHLLHFSGYLISINKPTKRVKNGKIYIDDHISFNGHDYSGCEYDIGALVYYLYVSIIDTSMAKTSVYIKFEDFFNKRIKENCVSKMEVLSLCKEYNELYGLSKNFQDVFVNRISSDLKTEFVDNVLVLNDRRSTNYTKEEVERYWGSWQKKSIECKMKKIAICLYSIRSSYTHSNIRYFIPSRTWSTDELQTSVKYLVHKDVDLLNLFKKVILELCEQILN